Protein AF-A0A1B6HQC1-F1 (afdb_monomer)

Foldseek 3Di:
DDDDPDDDDDDPPVVVVVVVVVVVLLQVLQLVLQCLLVVNPRDPVCNPQWDADPVRDIDGDLVVLQCQLQVQSVLSNVCSLVVNNVSRHDGPVRLQVVLVVLVQDQPDPPQDNVLRNDVVPRPSVSSSSSSVSSVVSSLQSCQAQVVLVVVLVVQAPDDDDDRQPGSVSSVVVNVVSVVVSVVVVVVVVVVVVD

Secondary structure (DSSP, 8-state):
---------SSHHHHHHHHHHHHHHHHHHHHHHHHHHTTT---HHHHS-EEE-TTS-EEE-HHHHHHHHTSHHHHHHHHHHHT-GGGTT--HHHHHHHHHHTT-----TT--HHHHT-BTTB-HHHHHHHHHHHHHHHHHHHS-HHHHHHHHTTT-S----PPPSSHHHHHHHHHHHHHHHHHHHHHHHHHH--

Nearest PDB structures (foldseek):
  6vjd-assembly1_B  TM=2.098E-01  e=4.623E+00  Homo sapiens
  2rdz-assembly1_A  TM=2.198E-01  e=9.039E+00  Escherichia coli

InterPro domains:
  IPR032940 Calmodulin-regulated spectrin-associated protein [PTHR21595] (16-192)
  IPR058042 CASAMP, N-terminal domain [PF25532] (16-141)

pLDDT: mean 89.29, std 13.75, range [39.44, 98.69]

Sequence (194 aa):
MDKAESRRTSSNDSDTVTYDSRQAKQRASVKWLLSKAYNNRVPETVKEPFYRDHEDQEHLKPQLVHSLANAELYCQALSNIYSDPNYHNLNNWGVLQVLARKGIYINDAHLTETVLIQTNPIKLGAHVSVMEALMALYAKEVATPDRVLAAVQRFSQSHQRPLPADHEQALLLWVNEANLALRERIQQEAKSQG

Organism: NCBI:txid320908

Radius of gyration: 22.66 Å; Cα contacts (8 Å, |Δi|>4): 180; chains: 1; bounding box: 70×53×54 Å

Solvent-accessible surface area (backbone atoms only — not comparable to full-atom values): 11216 Å² total; per-residue (Å²): 138,86,87,83,85,78,89,78,90,85,68,69,67,63,55,51,54,52,51,51,52,53,51,52,50,51,52,51,46,52,52,52,47,43,30,41,38,39,77,67,61,56,55,78,88,54,63,61,51,61,47,64,53,97,83,71,48,80,40,69,40,69,71,58,48,50,32,54,32,56,17,44,48,58,13,35,22,49,18,58,75,67,72,38,78,88,35,60,81,40,47,52,58,50,51,53,49,52,36,46,76,73,73,42,79,75,96,49,96,80,68,45,54,75,50,47,52,36,65,88,74,56,46,58,69,58,53,44,51,53,45,52,44,51,49,53,51,48,46,48,72,65,32,31,33,67,59,36,51,61,55,40,57,74,66,40,90,69,92,80,76,81,78,42,93,41,32,68,53,18,50,51,50,42,54,54,47,54,52,50,41,52,52,52,48,53,53,52,55,56,64,74,75,109

Structure (mmCIF, N/CA/C/O backbone):
data_AF-A0A1B6HQC1-F1
#
_entry.id   AF-A0A1B6HQC1-F1
#
loop_
_atom_site.group_PDB
_atom_site.id
_atom_site.type_symbol
_atom_site.label_atom_id
_atom_site.label_alt_id
_atom_site.label_comp_id
_atom_site.label_asym_id
_atom_site.label_entity_id
_atom_site.label_seq_id
_atom_site.pdbx_PDB_ins_code
_atom_site.Cartn_x
_atom_site.Cartn_y
_atom_site.Cartn_z
_atom_site.occupancy
_atom_site.B_iso_or_equiv
_atom_site.auth_seq_id
_atom_site.auth_comp_id
_atom_site.auth_asym_id
_atom_site.auth_atom_id
_atom_site.pdbx_PDB_model_num
ATOM 1 N N . MET A 1 1 ? 46.350 -37.249 19.432 1.00 40.81 1 MET A N 1
ATOM 2 C CA . MET A 1 1 ? 45.886 -38.022 18.263 1.00 40.81 1 MET A CA 1
ATOM 3 C C . MET A 1 1 ? 44.743 -38.884 18.770 1.00 40.81 1 MET A C 1
ATOM 5 O O . MET A 1 1 ? 44.981 -39.623 19.708 1.00 40.81 1 MET A O 1
ATOM 9 N N . ASP A 1 2 ? 43.481 -38.739 18.380 1.00 39.44 2 ASP A N 1
ATOM 10 C CA . ASP A 1 2 ? 42.904 -38.000 17.263 1.00 39.44 2 ASP A CA 1
ATOM 11 C C . ASP A 1 2 ? 41.498 -37.490 17.588 1.00 39.44 2 ASP A C 1
ATOM 13 O O . ASP A 1 2 ? 40.754 -38.054 18.385 1.00 39.44 2 ASP A O 1
ATOM 17 N N . LYS A 1 3 ? 41.190 -36.362 16.955 1.00 45.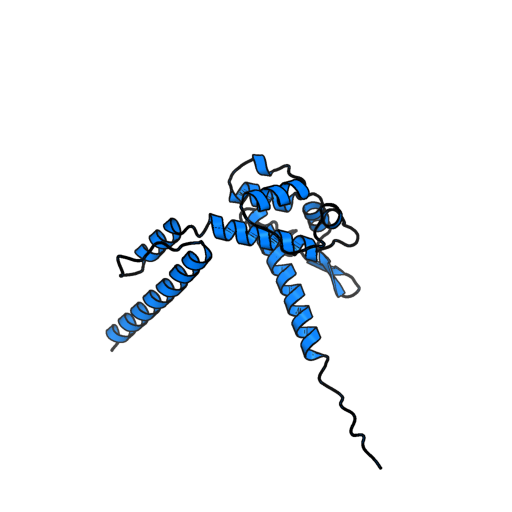41 3 LYS A N 1
ATOM 18 C CA . LYS A 1 3 ? 39.977 -35.559 17.042 1.00 45.41 3 LYS A CA 1
ATOM 19 C C . LYS A 1 3 ? 39.337 -35.635 15.662 1.00 45.41 3 LYS A C 1
ATOM 21 O O . LYS A 1 3 ? 39.956 -35.121 14.739 1.00 45.41 3 LYS A O 1
ATOM 26 N N . ALA A 1 4 ? 38.148 -36.217 15.514 1.00 42.44 4 ALA A N 1
ATOM 27 C CA . ALA A 1 4 ? 37.230 -35.910 14.407 1.00 42.44 4 ALA A CA 1
ATOM 28 C C . ALA A 1 4 ? 35.922 -36.705 14.530 1.00 42.44 4 ALA A C 1
ATOM 30 O O . ALA A 1 4 ? 35.740 -37.720 13.868 1.00 42.44 4 ALA A O 1
ATOM 31 N N . GLU A 1 5 ? 34.971 -36.193 15.308 1.00 42.09 5 GLU A N 1
ATOM 32 C CA . GLU A 1 5 ? 33.559 -36.458 15.035 1.00 42.09 5 GLU A CA 1
ATOM 33 C C . GLU A 1 5 ? 33.033 -35.225 14.292 1.00 42.09 5 GLU A C 1
ATOM 35 O O . GLU A 1 5 ? 32.924 -34.119 14.829 1.00 42.09 5 GLU A O 1
ATOM 40 N N . SER A 1 6 ? 32.914 -35.384 12.975 1.00 44.00 6 SER A N 1
ATOM 41 C CA . SER A 1 6 ? 32.597 -34.318 12.033 1.00 44.00 6 SER A CA 1
ATOM 42 C C . SER A 1 6 ? 31.128 -33.924 12.180 1.00 44.00 6 SER A C 1
ATOM 44 O O . SER A 1 6 ? 30.230 -34.697 11.855 1.00 44.00 6 SER A O 1
ATOM 46 N N . ARG A 1 7 ? 30.903 -32.692 12.651 1.00 49.97 7 ARG A N 1
ATOM 47 C CA . ARG A 1 7 ? 29.639 -31.952 12.539 1.00 49.97 7 ARG A CA 1
ATOM 48 C C . ARG A 1 7 ? 29.059 -32.095 11.132 1.00 49.97 7 ARG A C 1
ATOM 50 O O . ARG A 1 7 ? 29.615 -31.545 10.182 1.00 49.97 7 ARG A O 1
ATOM 57 N N . ARG A 1 8 ? 27.880 -32.694 11.015 1.00 53.19 8 ARG A N 1
ATOM 58 C CA . ARG A 1 8 ? 26.936 -32.398 9.933 1.00 53.19 8 ARG A CA 1
ATOM 59 C C . ARG A 1 8 ? 25.542 -32.276 10.539 1.00 53.19 8 ARG A C 1
ATOM 61 O O . ARG A 1 8 ? 25.244 -33.021 11.455 1.00 53.19 8 ARG A O 1
ATOM 68 N N . THR A 1 9 ? 24.761 -31.347 9.983 1.00 48.50 9 THR A N 1
ATOM 69 C CA . THR A 1 9 ? 23.359 -30.966 10.279 1.00 48.50 9 THR A CA 1
ATOM 70 C C . THR A 1 9 ? 23.138 -29.796 11.246 1.00 48.50 9 THR A C 1
ATOM 72 O O . THR A 1 9 ? 22.674 -29.987 12.362 1.00 48.50 9 THR A O 1
ATOM 75 N N . SER A 1 10 ? 23.384 -28.559 10.788 1.00 51.00 10 SER A N 1
ATOM 76 C CA . SER A 1 10 ? 22.648 -27.383 11.305 1.00 51.00 10 SER A CA 1
ATOM 77 C C . SER A 1 10 ? 22.589 -26.161 10.360 1.00 51.00 10 SER A C 1
ATOM 79 O O . SER A 1 10 ? 22.399 -25.053 10.851 1.00 51.00 10 SER A O 1
ATOM 81 N N . SER A 1 11 ? 22.782 -26.296 9.036 1.00 51.44 11 SER A N 1
ATOM 82 C CA . SER A 1 11 ? 22.739 -25.129 8.120 1.00 51.44 11 SER A CA 1
ATOM 83 C C . SER A 1 11 ? 21.515 -25.056 7.202 1.00 51.44 11 SER A C 1
ATOM 85 O O . SER A 1 11 ? 21.243 -23.987 6.682 1.00 51.44 11 SER A O 1
ATOM 87 N N . ASN A 1 12 ? 20.746 -26.134 7.011 1.00 53.03 12 ASN A N 1
ATOM 88 C CA . ASN A 1 12 ? 19.671 -26.133 6.002 1.00 53.03 12 ASN A CA 1
ATOM 89 C C . ASN A 1 12 ? 18.334 -25.538 6.474 1.00 53.03 12 ASN A C 1
ATOM 91 O O . ASN A 1 12 ? 17.536 -25.139 5.631 1.00 53.03 12 ASN A O 1
ATOM 95 N N . ASP A 1 13 ? 18.086 -25.473 7.783 1.00 56.34 13 ASP A N 1
ATOM 96 C CA . ASP A 1 13 ? 16.776 -25.096 8.348 1.00 56.34 13 ASP A CA 1
ATOM 97 C C . ASP A 1 13 ? 16.582 -23.564 8.411 1.00 56.34 13 ASP A C 1
ATOM 99 O O . ASP A 1 13 ? 15.503 -23.030 8.178 1.00 56.34 13 ASP A O 1
ATOM 103 N N . SER A 1 14 ? 17.670 -22.823 8.644 1.00 59.34 14 SER A N 1
ATOM 104 C CA . SER A 1 14 ? 17.688 -21.349 8.643 1.00 59.34 14 SER A CA 1
ATOM 105 C C . SER A 1 14 ? 17.421 -20.767 7.251 1.00 59.34 14 SER A C 1
ATOM 107 O O . SER A 1 14 ? 16.668 -19.800 7.093 1.00 59.34 14 SER A O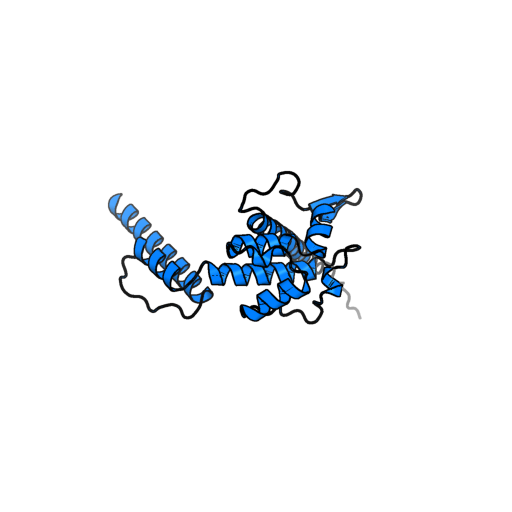 1
ATOM 109 N N . ASP A 1 15 ? 18.033 -21.363 6.228 1.00 60.69 15 ASP A N 1
ATOM 110 C CA . ASP A 1 15 ? 17.989 -20.845 4.861 1.00 60.69 15 ASP A CA 1
ATOM 111 C C . ASP A 1 15 ? 16.626 -21.091 4.205 1.00 60.69 15 ASP A C 1
ATOM 113 O O . ASP A 1 15 ? 16.121 -20.228 3.486 1.00 60.69 15 ASP A O 1
ATOM 117 N N . THR A 1 16 ? 15.979 -22.219 4.516 1.00 65.94 16 THR A N 1
ATOM 118 C CA . THR A 1 16 ? 14.620 -22.525 4.039 1.00 65.94 16 THR A CA 1
ATOM 119 C C . THR A 1 16 ? 13.570 -21.624 4.681 1.00 65.94 16 THR A C 1
ATOM 121 O O . THR A 1 16 ? 12.740 -21.069 3.962 1.00 65.94 16 THR A O 1
ATOM 124 N N . VAL A 1 17 ? 13.637 -21.386 5.996 1.00 68.94 17 VAL A N 1
ATOM 125 C CA . VAL A 1 17 ? 12.710 -20.472 6.694 1.00 68.94 17 VAL A CA 1
ATOM 126 C C . VAL A 1 17 ? 12.866 -19.026 6.206 1.00 68.94 17 VAL A C 1
ATOM 128 O O . VAL A 1 17 ? 11.880 -18.314 6.002 1.00 68.94 17 VAL A O 1
ATOM 131 N N . THR A 1 18 ? 14.102 -18.583 5.967 1.00 69.50 18 THR A N 1
ATOM 132 C CA . THR A 1 18 ? 14.378 -17.228 5.462 1.00 69.50 18 THR A CA 1
ATOM 133 C C . THR A 1 18 ? 13.897 -17.053 4.020 1.00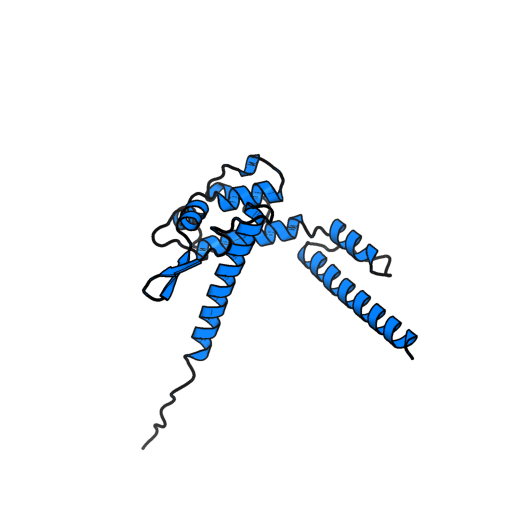 69.50 18 THR A C 1
ATOM 135 O O . THR A 1 18 ? 13.336 -16.009 3.671 1.00 69.50 18 THR A O 1
ATOM 138 N N . TYR A 1 19 ? 14.084 -18.077 3.183 1.00 69.81 19 TYR A N 1
ATOM 139 C CA . TYR A 1 19 ? 13.600 -18.092 1.805 1.00 69.81 19 TYR A CA 1
ATOM 140 C C . TYR A 1 19 ? 12.068 -18.043 1.738 1.00 69.81 19 TYR A C 1
ATOM 142 O O . TYR A 1 19 ? 11.519 -17.199 1.026 1.00 69.81 19 TYR A O 1
ATOM 150 N N . ASP A 1 20 ? 11.388 -18.869 2.535 1.00 79.12 20 ASP A N 1
ATOM 151 C CA . ASP A 1 20 ? 9.924 -18.901 2.599 1.00 79.12 20 ASP A CA 1
ATOM 152 C C . ASP A 1 20 ? 9.353 -17.562 3.096 1.00 79.12 20 ASP A C 1
ATOM 154 O O . ASP A 1 20 ? 8.476 -16.974 2.463 1.00 79.12 20 ASP A O 1
ATOM 158 N N . SER A 1 21 ? 9.947 -16.978 4.143 1.00 86.75 21 SER A N 1
ATOM 159 C CA . SER A 1 21 ? 9.556 -15.655 4.654 1.00 86.75 21 SER A CA 1
ATOM 160 C C . SER A 1 21 ? 9.705 -14.545 3.605 1.00 86.75 21 SER A C 1
ATOM 162 O O . SER A 1 21 ? 8.802 -13.720 3.416 1.00 86.75 21 SER A O 1
ATOM 164 N N . ARG A 1 22 ? 10.814 -14.539 2.850 1.00 88.56 22 ARG A N 1
ATOM 165 C CA . ARG A 1 22 ? 11.032 -13.567 1.769 1.00 88.56 22 ARG A CA 1
ATOM 166 C C . ARG A 1 22 ? 9.983 -13.709 0.667 1.00 88.56 22 ARG A C 1
ATOM 168 O O . ARG A 1 22 ? 9.460 -12.697 0.194 1.00 88.56 22 ARG A O 1
ATOM 175 N N . GLN A 1 23 ? 9.680 -14.937 0.263 1.00 90.00 23 GLN A N 1
ATOM 176 C CA . GLN A 1 23 ? 8.703 -15.213 -0.786 1.00 90.00 23 GLN A CA 1
ATOM 177 C C . GLN A 1 23 ? 7.279 -14.871 -0.325 1.00 90.00 23 GLN A C 1
ATOM 179 O O . GLN A 1 23 ? 6.521 -14.225 -1.050 1.00 90.00 23 GLN A O 1
ATOM 184 N N . ALA A 1 24 ? 6.923 -15.225 0.911 1.00 92.12 24 ALA A N 1
ATOM 185 C CA . ALA A 1 24 ? 5.653 -14.863 1.531 1.00 92.12 24 ALA A CA 1
ATOM 186 C C . ALA A 1 24 ? 5.469 -13.340 1.592 1.00 92.12 24 ALA A C 1
ATOM 188 O O . ALA A 1 24 ? 4.417 -12.834 1.194 1.00 92.12 24 ALA A O 1
ATOM 189 N N . LYS A 1 25 ? 6.512 -12.599 1.994 1.00 94.56 25 LYS A N 1
ATOM 190 C CA . LYS A 1 25 ? 6.514 -11.130 1.984 1.00 94.56 25 LYS A CA 1
ATOM 191 C C . LYS A 1 25 ? 6.265 -10.583 0.580 1.00 94.56 25 LYS A C 1
ATOM 193 O O . LYS A 1 25 ? 5.371 -9.763 0.407 1.00 94.56 25 LYS A O 1
ATOM 198 N N . GLN A 1 26 ? 6.995 -11.064 -0.427 1.00 95.19 26 GLN A N 1
ATOM 199 C CA . GLN A 1 26 ? 6.799 -10.644 -1.821 1.00 95.19 26 GLN A CA 1
ATOM 200 C C . GLN A 1 26 ? 5.356 -10.869 -2.287 1.00 95.19 26 GLN A C 1
ATOM 202 O O . GLN A 1 26 ? 4.729 -9.949 -2.818 1.00 95.19 26 GLN A O 1
ATOM 207 N N . ARG A 1 27 ? 4.800 -12.060 -2.035 1.00 95.75 27 ARG A N 1
ATOM 208 C CA . ARG A 1 27 ? 3.411 -12.379 -2.387 1.00 95.75 27 ARG A CA 1
ATOM 209 C C . ARG A 1 27 ? 2.416 -11.461 -1.689 1.00 95.75 27 ARG A C 1
ATOM 211 O O . ARG A 1 27 ? 1.521 -10.927 -2.344 1.00 95.75 27 ARG A O 1
ATOM 218 N N . ALA A 1 28 ? 2.582 -11.253 -0.385 1.00 97.38 28 ALA A N 1
ATOM 219 C CA . ALA A 1 28 ? 1.722 -10.377 0.399 1.00 97.38 28 ALA A CA 1
ATOM 220 C C . ALA A 1 28 ? 1.790 -8.923 -0.095 1.00 97.38 28 ALA A C 1
ATOM 222 O O . ALA A 1 28 ? 0.746 -8.299 -0.285 1.00 97.38 28 ALA A O 1
ATOM 223 N N . SER A 1 29 ? 2.990 -8.405 -0.380 1.00 98.12 29 SER A N 1
ATOM 224 C CA . SER A 1 29 ? 3.186 -7.045 -0.890 1.00 98.12 29 SER A CA 1
ATOM 225 C C . SER A 1 29 ? 2.519 -6.829 -2.244 1.00 98.12 29 SER A C 1
ATOM 227 O O . SER A 1 29 ? 1.796 -5.846 -2.415 1.00 98.12 29 SER A O 1
ATOM 229 N N . VAL A 1 30 ? 2.678 -7.770 -3.181 1.00 98.25 30 VAL A N 1
ATOM 230 C CA . VAL A 1 30 ? 2.028 -7.679 -4.496 1.00 98.25 30 VAL A CA 1
ATOM 231 C C . VAL A 1 30 ? 0.507 -7.769 -4.358 1.00 98.25 30 VAL A C 1
ATOM 233 O O . VAL A 1 30 ? -0.203 -6.932 -4.912 1.00 98.25 30 VAL A O 1
ATOM 236 N N . LYS A 1 31 ? -0.016 -8.730 -3.584 1.00 98.25 31 LYS A N 1
ATOM 237 C CA . LYS A 1 31 ? -1.467 -8.872 -3.364 1.00 98.25 31 LYS A CA 1
ATOM 238 C C . LYS A 1 31 ? -2.069 -7.629 -2.708 1.00 98.25 31 LYS A C 1
ATOM 240 O O . LYS A 1 31 ? -3.142 -7.181 -3.116 1.00 98.25 31 LYS A O 1
ATOM 245 N N . TRP A 1 32 ? -1.369 -7.033 -1.744 1.00 98.38 32 TRP A N 1
ATOM 246 C CA . TRP A 1 32 ? -1.791 -5.773 -1.142 1.00 98.38 32 TRP A CA 1
ATOM 247 C C . TRP A 1 32 ? -1.815 -4.638 -2.168 1.00 98.38 32 TRP A C 1
ATOM 249 O O . TRP A 1 32 ? -2.827 -3.941 -2.257 1.00 98.38 32 TRP A O 1
ATOM 259 N N . LEU A 1 33 ? -0.766 -4.479 -2.983 1.00 98.69 33 LEU A N 1
ATOM 260 C CA . LEU A 1 33 ? -0.731 -3.434 -4.009 1.00 98.69 33 LEU A CA 1
ATOM 261 C C . LEU A 1 33 ? -1.895 -3.591 -4.992 1.00 98.69 33 LEU A C 1
ATOM 263 O O . LEU A 1 33 ? -2.596 -2.619 -5.256 1.00 98.69 33 LEU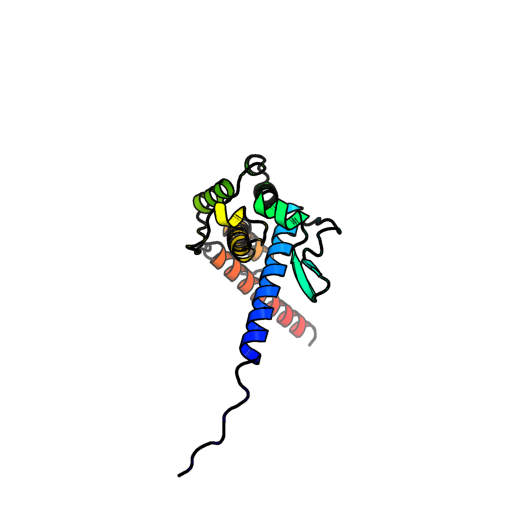 A O 1
ATOM 267 N N . LEU A 1 34 ? -2.153 -4.814 -5.467 1.00 98.56 34 LEU A N 1
ATOM 268 C CA . LEU A 1 34 ? -3.290 -5.108 -6.344 1.00 98.56 34 LEU A CA 1
ATOM 269 C C . LEU A 1 34 ? -4.618 -4.744 -5.676 1.00 98.56 34 LEU A C 1
ATOM 271 O O . LEU A 1 34 ? -5.474 -4.129 -6.309 1.00 98.56 34 LEU A O 1
ATOM 275 N N . SER A 1 35 ? -4.786 -5.050 -4.385 1.00 98.25 35 SER A N 1
ATOM 276 C CA . SER A 1 35 ? -5.990 -4.645 -3.651 1.00 98.25 35 SER A CA 1
ATOM 277 C C . SER A 1 35 ? -6.194 -3.127 -3.680 1.00 98.25 35 SER A C 1
ATOM 279 O O . SER A 1 35 ? -7.318 -2.670 -3.870 1.00 98.25 35 SER A O 1
ATOM 281 N N . LYS A 1 36 ? -5.124 -2.328 -3.572 1.00 97.81 36 LYS A N 1
ATOM 282 C CA . LYS A 1 36 ? -5.218 -0.863 -3.618 1.00 97.81 36 LYS A CA 1
ATOM 283 C C . LYS A 1 36 ? -5.388 -0.329 -5.033 1.00 97.81 36 LYS A C 1
ATOM 285 O O . LYS A 1 36 ? -6.213 0.556 -5.226 1.00 97.81 36 LYS A O 1
ATOM 290 N N . ALA A 1 37 ? -4.696 -0.888 -6.020 1.00 97.50 37 ALA A N 1
ATOM 291 C CA . ALA A 1 37 ? -4.827 -0.497 -7.424 1.00 97.50 37 ALA A CA 1
ATOM 292 C C . ALA A 1 37 ? -6.237 -0.768 -7.985 1.00 97.50 37 ALA A C 1
ATOM 294 O O . ALA A 1 37 ? -6.752 0.022 -8.772 1.00 97.50 37 ALA A O 1
ATOM 295 N N . TYR A 1 38 ? -6.909 -1.823 -7.512 1.00 97.38 38 TYR A N 1
ATOM 296 C CA . TYR A 1 38 ? -8.244 -2.216 -7.980 1.00 97.38 38 TYR A CA 1
ATOM 297 C C . TYR A 1 38 ? -9.382 -1.940 -6.982 1.00 97.38 38 TYR A C 1
ATOM 299 O O . TYR A 1 38 ? -10.450 -2.536 -7.107 1.00 97.38 38 TYR A O 1
ATOM 307 N N . ASN A 1 39 ? -9.198 -1.083 -5.968 1.00 95.44 39 ASN A N 1
ATOM 308 C CA . ASN A 1 39 ? -10.230 -0.786 -4.952 1.00 95.44 39 ASN A CA 1
ATOM 309 C C . ASN A 1 39 ? -10.871 -2.048 -4.329 1.00 95.44 39 ASN A C 1
ATOM 311 O O . ASN A 1 39 ? -12.088 -2.154 -4.168 1.00 95.44 39 ASN A O 1
ATOM 315 N N . ASN A 1 40 ? -10.035 -3.032 -3.998 1.00 96.31 40 ASN A N 1
ATOM 316 C CA . ASN A 1 40 ? -10.376 -4.362 -3.483 1.00 96.31 40 ASN A CA 1
ATOM 317 C C . ASN A 1 40 ? -11.191 -5.252 -4.448 1.00 96.31 40 ASN A C 1
ATOM 319 O O . ASN A 1 40 ? -11.687 -6.299 -4.038 1.00 96.31 40 ASN A O 1
ATOM 323 N N . ARG A 1 41 ? -11.298 -4.886 -5.733 1.00 96.94 41 ARG A N 1
ATOM 324 C CA . ARG A 1 41 ? -11.956 -5.662 -6.802 1.00 96.94 41 ARG A CA 1
ATOM 325 C C . ARG A 1 41 ? -10.930 -6.192 -7.809 1.00 96.94 41 ARG A C 1
ATOM 327 O O . ARG A 1 41 ? -10.970 -5.862 -8.990 1.00 96.94 41 ARG A O 1
ATOM 334 N N . VAL A 1 42 ? -9.977 -6.984 -7.320 1.00 97.50 42 VAL A N 1
ATOM 335 C CA . VAL A 1 42 ? -8.868 -7.517 -8.129 1.00 97.50 42 VAL A CA 1
ATOM 336 C C . VAL A 1 42 ? -9.398 -8.492 -9.198 1.00 97.50 42 VAL A C 1
ATOM 338 O O . VAL A 1 42 ? -10.103 -9.434 -8.832 1.00 97.50 42 VAL A O 1
ATOM 341 N N . PRO A 1 43 ? -9.064 -8.316 -10.494 1.00 97.06 43 PRO A N 1
ATOM 342 C CA . PRO A 1 43 ? -9.469 -9.248 -11.546 1.00 97.06 43 PRO A CA 1
ATOM 343 C C . PRO A 1 43 ? -8.922 -10.663 -11.320 1.00 97.06 43 PRO A C 1
ATOM 345 O O . PRO A 1 43 ? -7.767 -10.829 -10.924 1.00 97.06 43 PRO A O 1
ATOM 348 N N . GLU A 1 44 ? -9.705 -11.697 -11.649 1.00 95.94 44 GLU A N 1
ATOM 349 C CA . GLU A 1 44 ? -9.290 -13.099 -11.449 1.00 95.94 44 GLU A CA 1
ATOM 350 C C . GLU A 1 44 ? -8.016 -13.475 -12.223 1.00 95.94 44 GLU A C 1
ATOM 352 O O . GLU A 1 44 ? -7.219 -14.297 -11.774 1.00 95.94 44 GLU A O 1
ATOM 357 N N . THR A 1 45 ? -7.745 -12.795 -13.339 1.00 94.88 45 THR A N 1
ATOM 358 C CA . THR A 1 45 ? -6.517 -12.981 -14.125 1.00 94.88 45 THR A CA 1
ATOM 359 C C . THR A 1 45 ? -5.244 -12.615 -13.362 1.00 94.88 45 THR A C 1
ATOM 361 O O . THR A 1 45 ? -4.187 -13.160 -13.676 1.00 94.88 45 THR A O 1
ATOM 364 N N . VAL A 1 46 ? -5.315 -11.749 -12.345 1.00 96.19 46 VAL A N 1
ATOM 365 C CA . VAL A 1 46 ? -4.161 -11.287 -11.544 1.00 96.19 46 VAL A CA 1
ATOM 366 C C . VAL A 1 46 ? -4.313 -11.522 -10.046 1.00 96.19 46 VAL A C 1
ATOM 368 O O . VAL A 1 46 ? -3.382 -11.243 -9.295 1.00 96.19 46 VAL A O 1
ATOM 371 N N . LYS A 1 47 ? -5.449 -12.068 -9.602 1.00 94.44 47 LYS A N 1
ATOM 372 C CA . LYS A 1 47 ? -5.702 -12.386 -8.192 1.00 94.44 47 LYS A CA 1
ATOM 373 C C . LYS A 1 47 ? -4.646 -13.315 -7.602 1.00 94.44 47 LYS A C 1
ATOM 375 O O . LYS A 1 47 ? -4.229 -13.108 -6.464 1.00 94.44 47 LYS A O 1
ATOM 380 N N . GLU A 1 48 ? -4.189 -14.287 -8.391 1.00 96.62 48 GLU A N 1
ATOM 381 C CA . GLU A 1 48 ? -2.935 -14.988 -8.129 1.00 96.62 48 GLU A CA 1
ATOM 382 C C . GLU A 1 48 ? -1.824 -14.364 -8.992 1.00 96.62 48 GLU A C 1
ATOM 384 O O . GLU A 1 48 ? -1.813 -14.588 -10.207 1.00 96.62 48 GLU A O 1
ATOM 389 N N . PRO A 1 49 ? -0.947 -13.515 -8.422 1.00 96.12 49 PRO A N 1
ATOM 390 C CA . PRO A 1 49 ? -0.003 -12.720 -9.204 1.00 96.12 49 PRO A CA 1
ATOM 391 C C . PRO A 1 49 ? 1.199 -13.512 -9.717 1.00 96.12 49 PRO A C 1
ATOM 393 O O . PRO A 1 49 ? 1.863 -13.067 -10.655 1.00 96.12 49 PRO A O 1
ATOM 396 N N . PHE A 1 50 ? 1.466 -14.672 -9.123 1.00 96.50 50 PHE A N 1
ATOM 397 C CA . PHE A 1 50 ? 2.592 -15.521 -9.471 1.00 96.50 50 PHE A CA 1
ATOM 398 C C . PHE A 1 50 ? 2.124 -16.787 -10.183 1.00 96.50 50 PHE A C 1
ATOM 400 O O . PHE A 1 50 ? 1.001 -17.255 -9.996 1.00 96.50 50 PHE A O 1
ATOM 407 N N . TYR A 1 51 ? 2.990 -17.332 -11.023 1.00 94.50 51 TYR A N 1
ATOM 408 C CA . TYR A 1 51 ? 2.837 -18.647 -11.630 1.00 94.50 51 TYR A CA 1
ATOM 409 C C . TYR A 1 51 ? 4.151 -19.405 -11.480 1.00 94.50 51 TYR A C 1
ATOM 411 O O . TYR A 1 51 ? 5.195 -18.796 -11.244 1.00 94.50 51 TYR A O 1
ATOM 419 N N . ARG A 1 52 ? 4.098 -20.729 -11.607 1.00 93.75 52 ARG A N 1
ATOM 420 C CA . ARG A 1 52 ? 5.304 -21.549 -11.684 1.00 93.75 52 ARG A CA 1
ATOM 421 C C . ARG A 1 52 ? 5.554 -21.967 -13.119 1.00 93.75 52 ARG A C 1
ATOM 423 O O . ARG A 1 52 ? 4.602 -22.260 -13.845 1.00 93.75 52 ARG A O 1
ATOM 430 N N . ASP A 1 53 ? 6.810 -21.924 -13.532 1.00 92.56 53 ASP A N 1
ATOM 431 C CA . ASP A 1 53 ? 7.222 -22.433 -14.834 1.00 92.56 53 ASP A CA 1
ATOM 432 C C . ASP A 1 53 ? 7.422 -23.961 -14.806 1.00 92.56 53 ASP A C 1
ATOM 434 O O . ASP A 1 53 ? 7.046 -24.652 -13.858 1.00 92.56 53 ASP A O 1
ATOM 438 N N . HIS A 1 54 ? 7.983 -24.499 -15.887 1.00 93.19 54 HIS A N 1
ATOM 439 C CA . HIS A 1 54 ? 8.257 -25.928 -16.034 1.00 93.19 54 HIS A CA 1
ATOM 440 C C . HIS A 1 54 ? 9.416 -26.422 -15.151 1.00 93.19 54 HIS A C 1
ATOM 442 O O . HIS A 1 54 ? 9.567 -27.631 -14.987 1.00 93.19 54 HIS A O 1
ATOM 448 N N . GLU A 1 55 ? 10.207 -25.515 -14.576 1.00 92.62 55 GLU A N 1
ATOM 449 C CA . GLU A 1 55 ? 11.297 -25.808 -13.641 1.00 92.62 55 GLU A CA 1
ATOM 450 C C . GLU A 1 55 ? 10.872 -25.601 -12.172 1.00 92.62 55 GLU A C 1
ATOM 452 O O . GLU A 1 55 ? 11.717 -25.581 -11.279 1.00 92.62 55 GLU A O 1
ATOM 457 N N . ASP A 1 56 ? 9.566 -25.447 -11.910 1.00 88.50 56 ASP A N 1
ATOM 458 C CA . ASP A 1 56 ? 8.978 -25.120 -10.598 1.00 88.50 56 ASP A CA 1
ATOM 459 C C . ASP A 1 56 ? 9.470 -23.776 -10.015 1.00 88.50 56 ASP A C 1
ATOM 461 O O . ASP A 1 56 ? 9.286 -23.493 -8.827 1.00 88.50 56 ASP A O 1
ATOM 465 N N . GLN A 1 57 ? 10.050 -22.902 -10.846 1.00 88.56 57 GLN A N 1
ATOM 466 C CA . GLN A 1 57 ? 10.449 -21.562 -10.432 1.00 88.56 57 GLN A CA 1
ATOM 467 C C . GLN A 1 57 ? 9.240 -20.634 -10.433 1.00 88.56 57 GLN A C 1
ATOM 469 O O . GLN A 1 57 ? 8.432 -20.616 -11.363 1.00 88.56 57 GLN A O 1
ATOM 474 N N . GLU A 1 58 ? 9.115 -19.837 -9.375 1.00 90.56 58 GLU A N 1
ATOM 475 C CA . GLU A 1 58 ? 8.038 -18.868 -9.268 1.00 90.56 58 GLU A CA 1
ATOM 476 C C . GLU A 1 58 ? 8.369 -17.567 -10.006 1.00 90.56 58 GLU A C 1
ATOM 478 O O . GLU A 1 58 ? 9.369 -16.906 -9.723 1.00 90.56 58 GLU A O 1
ATOM 483 N N . HIS A 1 59 ? 7.454 -17.148 -10.876 1.00 93.94 59 HIS A N 1
ATOM 484 C CA . HIS A 1 59 ? 7.557 -15.930 -11.666 1.00 93.94 59 HIS A CA 1
ATOM 485 C C . HIS A 1 59 ? 6.341 -15.042 -11.472 1.00 93.94 59 HIS A C 1
ATOM 487 O O . HIS A 1 59 ? 5.204 -15.504 -11.362 1.00 93.94 59 HIS A O 1
ATOM 493 N N . LEU A 1 60 ? 6.573 -13.732 -11.484 1.00 96.69 60 LEU A N 1
ATOM 494 C CA . LEU A 1 60 ? 5.489 -12.763 -11.535 1.00 96.69 60 LEU A CA 1
ATOM 495 C C . LEU A 1 60 ? 4.862 -12.776 -12.937 1.00 96.69 60 LEU A C 1
ATOM 497 O O . LEU A 1 60 ? 5.577 -12.804 -13.941 1.00 96.69 60 LEU A O 1
ATOM 501 N N . LYS A 1 61 ? 3.528 -12.725 -13.024 1.00 96.88 61 LYS A N 1
ATOM 502 C CA . LYS A 1 61 ? 2.817 -12.671 -14.311 1.00 96.88 61 LYS A CA 1
ATOM 503 C C . LYS A 1 61 ? 3.356 -11.535 -15.199 1.00 96.88 61 LYS A C 1
ATOM 505 O O . LYS A 1 61 ? 3.478 -10.413 -14.702 1.00 96.88 61 LYS A O 1
ATOM 510 N N . PRO A 1 62 ? 3.601 -11.765 -16.507 1.00 95.75 62 PRO A N 1
ATOM 511 C CA . PRO A 1 62 ? 4.236 -10.772 -17.383 1.00 95.75 62 PRO A CA 1
ATOM 512 C C . PRO A 1 62 ? 3.537 -9.407 -17.397 1.00 95.75 62 PRO A C 1
ATOM 514 O O . PRO A 1 62 ? 4.190 -8.371 -17.345 1.00 95.75 62 PRO A O 1
ATOM 517 N N . GLN A 1 63 ? 2.201 -9.388 -17.374 1.00 95.62 63 GLN A N 1
ATOM 518 C CA . GLN A 1 63 ? 1.437 -8.139 -17.292 1.00 95.62 63 GLN A CA 1
ATOM 519 C C . GLN A 1 63 ? 1.759 -7.321 -16.031 1.00 95.62 63 GLN A C 1
ATOM 521 O O . GLN A 1 63 ? 1.881 -6.106 -16.106 1.00 95.62 63 GLN A O 1
ATOM 526 N N . LEU A 1 64 ? 1.965 -7.978 -14.886 1.00 97.62 64 LEU A N 1
ATOM 527 C CA . LEU A 1 64 ? 2.308 -7.303 -13.635 1.00 97.62 64 LEU A CA 1
ATOM 528 C C . LEU A 1 64 ? 3.756 -6.811 -13.646 1.00 97.62 64 LEU A C 1
ATOM 530 O O . LEU A 1 64 ? 4.031 -5.750 -13.099 1.00 97.62 64 LEU A O 1
ATOM 534 N N . VAL A 1 65 ? 4.668 -7.540 -14.300 1.00 97.75 65 VAL A N 1
ATOM 535 C CA . VAL A 1 65 ? 6.048 -7.076 -14.521 1.00 97.75 65 VAL A CA 1
ATOM 536 C C . VAL A 1 65 ? 6.041 -5.746 -15.272 1.00 97.75 65 VAL A C 1
ATOM 538 O O . VAL A 1 65 ? 6.671 -4.787 -14.829 1.00 97.75 65 VAL A O 1
ATOM 541 N N . HIS A 1 66 ? 5.283 -5.658 -16.366 1.00 96.69 66 HIS A N 1
ATOM 542 C CA . HIS A 1 66 ? 5.180 -4.429 -17.150 1.00 96.69 66 HIS A CA 1
ATOM 543 C C . HIS A 1 66 ? 4.506 -3.291 -16.376 1.00 96.69 66 HIS A C 1
ATOM 545 O O . HIS A 1 66 ? 5.056 -2.190 -16.351 1.00 96.69 66 HIS A O 1
ATOM 551 N N . SER A 1 67 ? 3.384 -3.556 -15.697 1.00 97.44 67 SER A N 1
ATOM 552 C CA . SER A 1 67 ? 2.658 -2.532 -14.930 1.00 97.44 67 SER A CA 1
ATOM 553 C C . SER A 1 67 ? 3.398 -2.048 -13.670 1.00 97.44 67 SER A C 1
ATOM 555 O O . SER A 1 67 ? 3.093 -0.984 -13.134 1.00 97.44 67 SER A O 1
ATOM 557 N N . LEU A 1 68 ? 4.365 -2.817 -13.157 1.00 98.06 68 LEU A N 1
ATOM 558 C CA . LEU A 1 68 ? 5.295 -2.346 -12.125 1.00 98.06 68 LEU A CA 1
ATOM 559 C C . LEU A 1 68 ? 6.412 -1.496 -12.736 1.00 98.06 68 LEU A C 1
ATOM 561 O O . LEU A 1 68 ? 6.717 -0.420 -12.225 1.00 98.06 68 LEU A O 1
ATOM 565 N N . ALA A 1 69 ? 7.003 -1.956 -13.839 1.00 97.25 69 ALA A N 1
ATOM 566 C CA . ALA A 1 69 ? 8.131 -1.282 -14.472 1.00 97.25 69 ALA A CA 1
ATOM 567 C C . ALA A 1 69 ? 7.767 0.082 -15.075 1.00 97.25 69 ALA A C 1
ATOM 569 O O . ALA A 1 69 ? 8.602 0.981 -15.096 1.00 97.25 69 ALA A O 1
ATOM 570 N N . ASN A 1 70 ? 6.522 0.273 -15.514 1.00 96.94 70 ASN A N 1
ATOM 571 C CA . ASN A 1 70 ? 6.009 1.561 -15.996 1.00 96.94 70 ASN A CA 1
ATOM 572 C C . ASN A 1 70 ? 5.312 2.402 -14.900 1.00 96.94 70 ASN A C 1
ATOM 574 O O . ASN A 1 70 ? 4.747 3.443 -15.219 1.00 96.94 70 ASN A O 1
ATOM 578 N N . ALA A 1 71 ? 5.348 1.958 -13.636 1.00 98.00 71 ALA A N 1
ATOM 579 C CA . ALA A 1 71 ? 4.700 2.573 -12.473 1.00 98.00 71 ALA A CA 1
ATOM 580 C C . ALA A 1 71 ? 3.155 2.626 -12.476 1.00 98.00 71 ALA A C 1
ATOM 582 O O . ALA A 1 71 ? 2.568 3.224 -11.571 1.00 98.00 71 ALA A O 1
ATOM 583 N N . GLU A 1 72 ? 2.475 1.968 -13.415 1.00 97.75 72 GLU A N 1
ATOM 584 C CA . GLU A 1 72 ? 1.012 1.978 -13.540 1.00 97.75 72 GLU A CA 1
ATOM 585 C C . GLU A 1 72 ? 0.308 1.513 -12.255 1.00 97.75 72 GLU A C 1
ATOM 587 O O . GLU A 1 72 ? -0.595 2.191 -11.761 1.00 97.75 72 GLU A O 1
ATOM 592 N N . LEU A 1 73 ? 0.742 0.394 -11.662 1.00 98.00 73 LEU A N 1
ATOM 593 C CA . LEU A 1 73 ? 0.117 -0.126 -10.435 1.00 98.00 73 LEU A CA 1
ATOM 594 C C . LEU A 1 73 ? 0.303 0.814 -9.239 1.00 98.00 73 LEU A C 1
ATOM 596 O O . LEU A 1 73 ? -0.588 0.928 -8.395 1.00 98.00 73 LEU A O 1
ATOM 600 N N . TYR A 1 74 ? 1.442 1.507 -9.166 1.00 98.44 74 TYR A N 1
ATOM 601 C CA . TYR A 1 74 ? 1.693 2.501 -8.123 1.00 98.44 74 TYR A CA 1
ATOM 602 C C . TYR A 1 74 ? 0.796 3.724 -8.298 1.00 98.44 74 TYR A C 1
ATOM 604 O O . TYR A 1 74 ? 0.201 4.192 -7.328 1.00 98.44 74 TYR A O 1
ATOM 612 N N . CYS A 1 75 ? 0.656 4.199 -9.535 1.00 98.19 75 CYS A N 1
ATOM 613 C CA . CYS A 1 75 ? -0.212 5.315 -9.897 1.00 98.19 75 CYS A CA 1
ATOM 614 C C . CYS A 1 75 ? -1.680 5.022 -9.578 1.00 98.19 75 CYS A C 1
ATOM 616 O O . CYS A 1 75 ? -2.346 5.829 -8.930 1.00 98.19 75 CYS A O 1
ATOM 618 N N . GLN A 1 76 ? -2.173 3.841 -9.961 1.00 97.56 76 GLN A N 1
ATOM 619 C CA . GLN A 1 76 ? -3.537 3.406 -9.649 1.00 97.56 76 GLN A CA 1
ATOM 620 C C . GLN A 1 76 ? -3.769 3.332 -8.136 1.00 97.56 76 GLN A C 1
ATOM 622 O O . GLN A 1 76 ? -4.771 3.844 -7.639 1.00 97.56 76 GLN A O 1
ATOM 627 N N . ALA A 1 77 ? -2.828 2.753 -7.382 1.00 97.88 77 ALA A N 1
ATOM 628 C CA . ALA A 1 77 ? -2.933 2.691 -5.928 1.00 97.88 77 ALA A CA 1
ATOM 629 C C . ALA A 1 77 ? -2.958 4.093 -5.294 1.00 97.88 77 ALA A C 1
ATOM 631 O O . ALA A 1 77 ? -3.842 4.373 -4.488 1.00 97.88 77 ALA A O 1
ATOM 632 N N . LEU A 1 78 ? -2.041 4.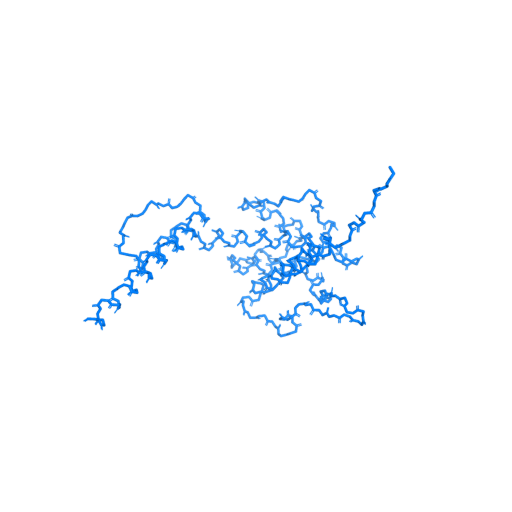989 -5.674 1.00 97.81 78 LEU A N 1
ATOM 633 C CA . LEU A 1 78 ? -1.998 6.369 -5.170 1.00 97.81 78 LEU A CA 1
ATOM 634 C C . LEU A 1 78 ? -3.266 7.159 -5.516 1.00 97.81 78 LEU A C 1
ATOM 636 O O . LEU A 1 78 ? -3.832 7.811 -4.638 1.00 97.81 78 LEU A O 1
ATOM 640 N N . SER A 1 79 ? -3.729 7.063 -6.765 1.00 96.62 79 SER A N 1
ATOM 641 C CA . SER A 1 79 ? -4.967 7.696 -7.228 1.00 96.62 79 SER A CA 1
ATOM 642 C C . SER A 1 79 ? -6.158 7.249 -6.387 1.00 96.62 79 SER A C 1
ATOM 644 O O . SER A 1 79 ? -6.912 8.085 -5.902 1.00 96.62 79 SER A O 1
ATOM 646 N N . ASN A 1 80 ? -6.275 5.949 -6.104 1.00 95.56 80 ASN A N 1
ATOM 647 C CA . ASN A 1 80 ? -7.355 5.416 -5.276 1.00 95.56 80 ASN A CA 1
ATOM 648 C C . ASN A 1 80 ? -7.242 5.834 -3.803 1.00 95.56 80 ASN A C 1
ATOM 650 O O . ASN A 1 80 ? -8.251 6.153 -3.177 1.00 95.56 80 ASN A O 1
ATOM 654 N N . ILE A 1 81 ? -6.027 5.851 -3.243 1.00 94.88 81 ILE A N 1
ATOM 655 C CA . ILE A 1 81 ? -5.790 6.246 -1.846 1.00 94.88 81 ILE A CA 1
ATOM 656 C C . ILE A 1 81 ? -6.198 7.705 -1.616 1.00 94.88 81 ILE A C 1
ATOM 658 O O . ILE A 1 81 ? -6.853 8.000 -0.617 1.00 94.88 81 ILE A O 1
ATOM 662 N N . TYR A 1 82 ? -5.839 8.602 -2.536 1.00 94.25 82 TYR A N 1
ATOM 663 C CA . TYR A 1 82 ? -6.130 10.032 -2.412 1.00 94.25 82 TYR A CA 1
ATOM 664 C C . TYR A 1 82 ? -7.421 10.475 -3.100 1.00 94.25 82 TYR A C 1
ATOM 666 O O . TYR A 1 82 ? -7.863 11.598 -2.873 1.00 94.25 82 TYR A O 1
ATOM 674 N N . SER A 1 83 ? -8.027 9.619 -3.926 1.00 94.12 83 SER A N 1
ATOM 675 C CA . SER A 1 83 ? -9.102 9.999 -4.852 1.00 94.12 83 SER A CA 1
ATOM 676 C C . SER A 1 83 ? -8.723 11.207 -5.725 1.00 94.12 83 SER A C 1
ATOM 678 O O . SER A 1 83 ? -9.556 12.068 -6.000 1.00 94.12 83 SER A O 1
ATOM 680 N N . ASP A 1 84 ? -7.454 11.284 -6.140 1.00 92.81 84 ASP A N 1
ATOM 681 C CA . ASP A 1 84 ? -6.891 12.421 -6.875 1.00 92.81 84 ASP A CA 1
ATOM 682 C C . ASP A 1 84 ? -6.342 11.970 -8.242 1.00 92.81 84 ASP A C 1
ATOM 684 O O . ASP A 1 84 ? -5.343 11.239 -8.304 1.00 92.81 84 ASP A O 1
ATOM 688 N N . PRO A 1 85 ? -6.951 12.431 -9.352 1.00 88.06 85 PRO A N 1
ATOM 689 C CA . PRO A 1 85 ? -6.528 12.063 -10.693 1.00 88.06 85 PRO A CA 1
ATOM 690 C C . PRO A 1 85 ? -5.098 12.458 -11.066 1.00 88.06 85 PRO A C 1
ATOM 692 O O . PRO A 1 85 ? -4.555 11.887 -12.015 1.00 88.06 85 PRO A O 1
ATOM 695 N N . ASN A 1 86 ? -4.477 13.392 -10.340 1.00 91.88 86 ASN A N 1
ATOM 696 C CA . ASN A 1 86 ? -3.106 13.838 -10.597 1.00 91.88 86 ASN A CA 1
ATOM 697 C C . ASN A 1 86 ? -2.071 12.711 -10.443 1.00 91.88 86 ASN A C 1
ATOM 699 O O . ASN A 1 86 ? -0.972 12.810 -10.987 1.00 91.88 86 ASN A O 1
ATOM 703 N N . TYR A 1 87 ? -2.414 11.625 -9.744 1.00 95.06 87 TYR A N 1
ATOM 704 C CA . TYR A 1 87 ? -1.520 10.485 -9.545 1.00 95.06 87 TYR A CA 1
ATOM 705 C C . TYR A 1 87 ? -1.549 9.444 -10.676 1.00 95.06 87 TYR A C 1
ATOM 707 O O . TYR A 1 87 ? -0.768 8.502 -10.612 1.00 95.06 87 TYR A O 1
ATOM 715 N N . HIS A 1 88 ? -2.393 9.572 -11.711 1.00 90.56 88 HIS A N 1
ATOM 716 C CA . HIS A 1 88 ? -2.551 8.519 -12.733 1.00 90.56 88 HIS A CA 1
ATOM 717 C C . HIS A 1 88 ? -1.355 8.326 -13.681 1.00 90.56 88 HIS A C 1
ATOM 719 O O . HIS A 1 88 ? -1.215 7.238 -14.227 1.00 90.56 88 HIS A O 1
ATOM 725 N N . ASN A 1 89 ? -0.516 9.346 -13.898 1.00 93.25 89 ASN A N 1
ATOM 726 C CA . ASN A 1 89 ? 0.471 9.361 -14.991 1.00 93.25 89 ASN A CA 1
ATOM 727 C C . ASN A 1 89 ? 1.898 9.677 -14.512 1.00 93.25 89 ASN A C 1
ATOM 729 O O . ASN A 1 89 ? 2.623 10.441 -15.151 1.00 93.25 89 ASN A O 1
ATOM 733 N N . LEU A 1 90 ? 2.298 9.136 -13.362 1.00 96.50 90 LEU A N 1
ATOM 734 C CA . LEU A 1 90 ? 3.659 9.292 -12.851 1.00 96.50 90 LEU A CA 1
ATOM 735 C C . LEU A 1 90 ? 4.571 8.193 -13.407 1.00 96.50 90 LEU A C 1
ATOM 737 O O . LEU A 1 90 ? 4.161 7.047 -13.558 1.00 96.50 90 LEU A O 1
ATOM 741 N N . ASN A 1 91 ? 5.837 8.528 -13.653 1.00 96.75 91 ASN A N 1
ATOM 742 C CA . ASN A 1 91 ? 6.888 7.522 -13.785 1.00 96.75 91 ASN A CA 1
ATOM 743 C C . ASN A 1 91 ? 7.365 7.060 -12.395 1.00 96.75 91 ASN A C 1
ATOM 745 O O . ASN A 1 91 ? 6.980 7.623 -11.365 1.00 96.75 91 ASN A O 1
ATOM 749 N N . ASN A 1 92 ? 8.242 6.053 -12.355 1.00 96.75 92 ASN A N 1
ATOM 750 C CA . ASN A 1 92 ? 8.801 5.548 -11.098 1.00 96.75 92 ASN A CA 1
ATOM 751 C C . ASN A 1 92 ? 9.469 6.662 -10.285 1.00 96.75 92 ASN A C 1
ATOM 753 O O . ASN A 1 92 ? 9.252 6.752 -9.078 1.00 96.75 92 ASN A O 1
ATOM 757 N N . TRP A 1 93 ? 10.218 7.556 -10.936 1.00 96.31 93 TRP A N 1
ATOM 758 C CA . TRP A 1 93 ? 10.793 8.712 -10.253 1.00 96.31 93 TRP A CA 1
ATOM 759 C C . TRP A 1 93 ? 9.728 9.620 -9.617 1.00 96.31 93 TRP A C 1
ATOM 761 O O . TRP A 1 93 ? 9.861 10.007 -8.457 1.00 96.31 93 TRP A O 1
ATOM 771 N N . GLY A 1 94 ? 8.637 9.909 -10.327 1.00 97.12 94 GLY A N 1
ATOM 772 C CA . GLY A 1 94 ? 7.510 10.686 -9.814 1.00 97.12 94 GLY A CA 1
ATOM 773 C C . GLY A 1 94 ? 6.854 10.043 -8.590 1.00 97.12 94 GLY A C 1
ATOM 774 O O . GLY A 1 94 ? 6.573 10.739 -7.615 1.00 97.12 94 GLY A O 1
ATOM 775 N N . VAL A 1 95 ? 6.681 8.718 -8.586 1.00 97.81 95 VAL A N 1
ATOM 776 C CA . VAL A 1 95 ? 6.173 7.971 -7.419 1.00 97.81 95 VAL A CA 1
ATOM 777 C C . VAL A 1 95 ? 7.103 8.138 -6.212 1.00 97.81 95 VAL A C 1
ATOM 779 O O . VAL A 1 95 ? 6.637 8.451 -5.114 1.00 97.81 95 VAL A O 1
ATOM 782 N N . LEU A 1 96 ? 8.418 8.002 -6.410 1.00 96.50 96 LEU A N 1
ATOM 783 C CA . LEU A 1 96 ? 9.409 8.207 -5.346 1.00 96.50 96 LEU A CA 1
ATOM 784 C C . LEU A 1 96 ? 9.378 9.644 -4.806 1.00 96.50 96 LEU A C 1
ATOM 786 O O . LEU A 1 96 ? 9.446 9.856 -3.594 1.00 96.50 96 LEU A O 1
ATOM 790 N N . GLN A 1 97 ? 9.207 10.637 -5.682 1.00 96.12 97 GLN A N 1
ATOM 791 C CA . GLN A 1 97 ? 9.062 12.034 -5.272 1.00 96.12 97 GLN A CA 1
ATOM 792 C C . GLN A 1 97 ? 7.786 12.279 -4.461 1.00 96.12 97 GLN A C 1
ATOM 794 O O . GLN A 1 97 ? 7.826 13.028 -3.483 1.00 96.12 97 GLN A O 1
ATOM 799 N N . VAL A 1 98 ? 6.661 11.664 -4.840 1.00 97.06 98 VAL A N 1
ATOM 800 C CA . VAL A 1 98 ? 5.411 11.748 -4.069 1.00 97.06 98 VAL A CA 1
ATOM 801 C C . VAL A 1 98 ? 5.614 11.187 -2.663 1.00 97.06 98 VAL A C 1
ATOM 803 O O . VAL A 1 98 ? 5.278 11.868 -1.694 1.00 97.06 98 VAL A O 1
ATOM 806 N N . LEU A 1 99 ? 6.223 10.004 -2.539 1.00 97.19 99 LEU A N 1
ATOM 807 C CA . LEU A 1 99 ? 6.528 9.388 -1.243 1.00 97.19 99 LEU A CA 1
ATOM 808 C C . LEU A 1 99 ? 7.396 10.307 -0.372 1.00 97.19 99 LEU A C 1
ATOM 810 O O . LEU A 1 99 ? 7.019 10.617 0.761 1.00 97.19 99 LEU A O 1
ATOM 814 N N . ALA A 1 100 ? 8.489 10.836 -0.930 1.00 96.06 100 ALA A N 1
ATOM 815 C CA . ALA A 1 100 ? 9.391 11.733 -0.212 1.00 96.06 100 ALA A CA 1
ATOM 816 C C . ALA A 1 100 ? 8.690 13.022 0.255 1.00 96.06 100 ALA A C 1
ATOM 818 O O . ALA A 1 100 ? 8.848 13.434 1.403 1.00 96.06 100 ALA A O 1
ATOM 819 N N . ARG A 1 101 ? 7.852 13.639 -0.593 1.00 96.56 101 ARG A N 1
ATOM 820 C CA . ARG A 1 101 ? 7.056 14.833 -0.233 1.00 96.56 101 ARG A CA 1
ATOM 821 C C . ARG A 1 101 ? 6.045 14.557 0.879 1.00 96.56 101 ARG A C 1
ATOM 823 O O . ARG A 1 101 ? 5.708 15.462 1.636 1.00 96.56 101 ARG A O 1
ATOM 830 N N . LYS A 1 102 ? 5.566 13.317 0.987 1.00 95.31 102 LYS A N 1
ATOM 831 C CA . LYS A 1 102 ? 4.675 12.863 2.065 1.00 95.31 102 LYS A CA 1
ATOM 832 C C . LYS A 1 102 ? 5.428 12.428 3.330 1.00 95.31 102 LYS A C 1
ATOM 834 O O . LYS A 1 102 ? 4.793 12.041 4.318 1.00 95.31 102 LYS A O 1
ATOM 839 N N . GLY A 1 103 ? 6.757 12.544 3.329 1.00 95.25 103 GLY A N 1
ATOM 840 C CA . GLY A 1 103 ? 7.633 12.197 4.447 1.00 95.25 103 GLY A CA 1
ATOM 841 C C . GLY A 1 103 ? 7.896 10.699 4.579 1.00 95.25 103 GLY A C 1
ATOM 842 O O . GLY A 1 103 ? 8.228 10.248 5.670 1.00 95.25 103 GLY A O 1
ATOM 843 N N . ILE A 1 104 ? 7.710 9.925 3.506 1.00 96.19 104 ILE A N 1
ATOM 844 C CA . ILE A 1 104 ? 8.055 8.505 3.461 1.00 96.19 104 ILE A CA 1
ATOM 845 C C . ILE A 1 104 ? 9.363 8.350 2.691 1.00 96.19 104 ILE A C 1
ATOM 847 O O . ILE A 1 104 ? 9.433 8.637 1.496 1.00 96.19 104 ILE A O 1
ATOM 851 N N . TYR A 1 105 ? 10.395 7.879 3.384 1.00 93.44 105 TYR A N 1
ATOM 852 C CA . TYR A 1 105 ? 11.723 7.670 2.818 1.00 93.44 105 TYR A CA 1
ATOM 853 C C . TYR A 1 105 ? 12.024 6.179 2.737 1.00 93.44 105 TYR A C 1
ATOM 855 O O . TYR A 1 105 ? 11.840 5.446 3.708 1.00 93.44 105 TYR A O 1
ATOM 863 N N . ILE A 1 106 ? 12.490 5.731 1.574 1.00 93.56 106 ILE A N 1
ATOM 864 C CA . ILE A 1 106 ? 12.869 4.336 1.360 1.00 93.56 106 ILE A CA 1
ATOM 865 C C . ILE A 1 106 ? 14.334 4.171 1.742 1.00 93.56 106 ILE A C 1
ATOM 867 O O . ILE A 1 106 ? 15.204 4.817 1.160 1.00 93.56 106 ILE A O 1
ATOM 871 N N . ASN A 1 107 ? 14.607 3.297 2.708 1.00 87.94 107 ASN A N 1
ATOM 872 C CA . ASN A 1 107 ? 15.965 2.994 3.149 1.00 87.94 107 ASN A CA 1
ATOM 873 C C . ASN A 1 107 ? 16.593 1.889 2.283 1.00 87.94 107 ASN A C 1
ATOM 875 O O . ASN A 1 107 ? 16.840 0.779 2.750 1.00 87.94 107 ASN A O 1
ATOM 879 N N . ASP A 1 108 ? 16.796 2.188 1.000 1.00 87.31 108 ASP A N 1
ATOM 880 C CA . ASP A 1 108 ? 17.461 1.303 0.043 1.00 87.31 108 ASP A CA 1
ATOM 881 C C . ASP A 1 108 ? 18.398 2.132 -0.843 1.00 87.31 108 ASP A C 1
ATOM 883 O O . ASP A 1 108 ? 17.966 2.818 -1.770 1.00 87.31 108 ASP A O 1
ATOM 887 N N . ALA A 1 109 ? 19.698 2.076 -0.542 1.00 81.31 109 ALA A N 1
ATOM 888 C CA . ALA A 1 109 ? 20.724 2.851 -1.240 1.00 81.31 109 ALA A CA 1
ATOM 889 C C . ALA A 1 109 ? 20.898 2.449 -2.716 1.00 81.31 109 ALA A C 1
ATOM 891 O O . ALA A 1 109 ? 21.508 3.191 -3.487 1.00 81.31 109 ALA A O 1
ATOM 892 N N . HIS A 1 110 ? 20.387 1.284 -3.117 1.00 85.81 110 HIS A N 1
ATOM 893 C CA . HIS A 1 110 ? 20.477 0.790 -4.489 1.00 85.81 110 HIS A CA 1
ATOM 894 C C . HIS A 1 110 ? 19.207 1.073 -5.301 1.00 85.81 110 HIS A C 1
ATOM 896 O O . HIS A 1 110 ? 19.189 0.833 -6.512 1.00 85.81 110 HIS A O 1
ATOM 902 N N . LEU A 1 111 ? 18.154 1.599 -4.667 1.00 92.75 111 LEU A N 1
ATOM 903 C CA . LEU A 1 111 ? 16.901 1.907 -5.337 1.00 92.75 111 LEU A CA 1
ATOM 904 C C . LEU A 1 111 ? 17.057 3.130 -6.246 1.00 92.75 111 LEU A C 1
ATOM 906 O O . LEU A 1 111 ? 17.297 4.249 -5.802 1.00 92.75 111 LEU A O 1
ATOM 910 N N . THR A 1 112 ? 16.867 2.912 -7.544 1.00 93.06 112 THR A N 1
ATOM 911 C CA . THR A 1 112 ? 16.872 3.962 -8.568 1.00 93.06 112 THR A CA 1
ATOM 912 C C . THR A 1 112 ? 15.751 3.711 -9.569 1.00 93.06 112 THR A C 1
ATOM 914 O O . THR A 1 112 ? 15.269 2.584 -9.698 1.00 93.06 112 THR A O 1
ATOM 917 N N . GLU A 1 113 ? 15.352 4.737 -10.325 1.00 92.75 113 GLU A N 1
ATOM 918 C CA . GLU A 1 113 ? 14.398 4.560 -11.429 1.00 92.75 113 GLU A CA 1
ATOM 919 C C . GLU A 1 113 ? 14.899 3.513 -12.435 1.00 92.75 113 GLU A C 1
ATOM 921 O O . GLU A 1 113 ? 14.136 2.638 -12.835 1.00 92.75 113 GLU A O 1
ATOM 926 N N . THR A 1 114 ? 16.197 3.520 -12.756 1.00 94.69 114 THR A N 1
ATOM 927 C CA . THR A 1 114 ? 16.824 2.532 -13.646 1.00 94.69 114 THR A CA 1
ATOM 928 C C . THR A 1 114 ? 16.639 1.096 -13.157 1.00 94.69 114 THR A C 1
ATOM 930 O O . THR A 1 114 ? 16.431 0.198 -13.966 1.00 94.69 114 THR A O 1
ATOM 933 N N . VAL A 1 115 ? 16.693 0.859 -11.843 1.00 96.06 115 VAL A N 1
ATOM 934 C CA . VAL A 1 115 ? 16.438 -0.465 -11.252 1.00 96.06 115 VAL A CA 1
ATOM 935 C C . VAL A 1 115 ? 14.967 -0.861 -11.392 1.00 96.06 115 VAL A C 1
ATOM 937 O O . VAL A 1 115 ? 14.681 -2.022 -11.672 1.00 96.06 115 VAL A O 1
ATOM 940 N N . LEU A 1 116 ? 14.043 0.090 -11.237 1.00 96.81 116 LEU A N 1
ATOM 941 C CA . LEU A 1 116 ? 12.599 -0.158 -11.301 1.00 96.81 116 LEU A CA 1
ATOM 942 C C . LEU A 1 116 ? 12.080 -0.383 -12.728 1.00 96.81 116 LEU A C 1
ATOM 944 O O . LEU A 1 116 ? 11.087 -1.076 -12.900 1.00 96.81 116 LEU A O 1
ATOM 948 N N . ILE A 1 117 ? 12.739 0.154 -13.757 1.00 96.94 117 ILE A N 1
ATOM 949 C CA . ILE A 1 117 ? 12.336 -0.082 -15.157 1.00 96.94 117 ILE A CA 1
ATOM 950 C C . ILE A 1 117 ? 12.867 -1.410 -15.728 1.00 96.94 117 ILE A C 1
ATOM 952 O O . ILE A 1 117 ? 12.493 -1.794 -16.837 1.00 96.94 117 ILE A O 1
ATOM 956 N N . GLN A 1 118 ? 13.746 -2.123 -15.012 1.00 95.94 118 GLN A N 1
ATOM 957 C CA . GLN A 1 118 ? 14.276 -3.415 -15.461 1.00 95.94 118 GLN A CA 1
ATOM 958 C C . GLN A 1 118 ? 13.200 -4.503 -15.394 1.00 95.94 118 GLN A C 1
ATOM 960 O O . GLN A 1 118 ? 12.649 -4.779 -14.333 1.00 95.94 118 GLN A O 1
ATOM 965 N N . THR A 1 119 ? 12.955 -5.173 -16.522 1.00 94.00 119 THR A N 1
ATOM 966 C CA . THR A 1 119 ? 11.951 -6.246 -16.641 1.00 94.00 119 THR A CA 1
ATOM 967 C C . THR A 1 119 ? 12.549 -7.631 -16.886 1.00 94.00 119 THR A C 1
ATOM 969 O O . THR A 1 119 ? 11.846 -8.623 -16.713 1.00 94.00 119 THR A O 1
ATOM 972 N N . ASN A 1 120 ? 13.836 -7.728 -17.245 1.00 91.69 120 ASN A N 1
ATOM 973 C CA . ASN A 1 120 ? 14.485 -8.993 -17.597 1.00 91.69 120 ASN A CA 1
ATOM 974 C C . ASN A 1 120 ? 15.874 -9.154 -16.934 1.00 91.69 120 ASN A C 1
ATOM 976 O O . ASN A 1 120 ? 16.878 -8.736 -17.515 1.00 91.69 120 ASN A O 1
ATOM 980 N N . PRO A 1 121 ? 15.957 -9.742 -15.725 1.00 90.56 121 PRO A N 1
ATOM 981 C CA . PRO A 1 121 ? 14.847 -10.068 -14.827 1.00 90.56 121 PRO A CA 1
ATOM 982 C C . PRO A 1 121 ? 14.340 -8.830 -14.073 1.00 90.56 121 PRO A C 1
ATOM 984 O O . PRO A 1 121 ? 15.104 -7.901 -13.797 1.00 90.56 121 PRO A O 1
ATOM 987 N N . ILE A 1 122 ? 13.063 -8.844 -13.677 1.00 95.06 122 ILE A N 1
ATOM 988 C CA . ILE A 1 122 ? 12.508 -7.808 -12.800 1.00 95.06 122 ILE A CA 1
ATOM 989 C C . ILE A 1 122 ? 13.231 -7.779 -11.451 1.00 95.06 122 ILE A C 1
ATOM 991 O O . ILE A 1 122 ? 13.462 -8.808 -10.808 1.00 95.06 122 ILE A O 1
ATOM 995 N N . LYS A 1 123 ? 13.548 -6.576 -10.969 1.00 95.69 123 LYS A N 1
ATOM 996 C CA . LYS A 1 123 ? 14.135 -6.371 -9.639 1.00 95.69 123 LYS A CA 1
ATOM 997 C C . LYS A 1 123 ? 13.039 -6.317 -8.576 1.00 95.69 123 LYS A C 1
ATOM 999 O O . LYS A 1 123 ? 12.822 -5.296 -7.935 1.00 95.69 123 LYS A O 1
ATOM 1004 N N . LEU A 1 124 ? 12.346 -7.441 -8.363 1.00 95.12 124 LEU A N 1
ATOM 1005 C CA . LEU A 1 124 ? 11.167 -7.505 -7.484 1.00 95.12 124 LEU A CA 1
ATOM 1006 C C . LEU A 1 124 ? 11.444 -7.017 -6.051 1.00 95.12 124 LEU A C 1
ATOM 1008 O O . LEU A 1 124 ? 10.575 -6.404 -5.444 1.00 95.12 124 LEU A O 1
ATOM 1012 N N . GLY A 1 125 ? 12.654 -7.230 -5.522 1.00 94.44 125 GLY A N 1
ATOM 1013 C CA . GLY A 1 125 ? 13.050 -6.692 -4.213 1.00 94.44 125 GLY A CA 1
ATOM 1014 C C . GLY A 1 125 ? 12.940 -5.165 -4.132 1.00 94.44 125 GLY A C 1
ATOM 1015 O O . GLY A 1 125 ? 12.364 -4.656 -3.178 1.00 94.44 125 GLY A O 1
ATOM 1016 N N . ALA A 1 126 ? 13.390 -4.454 -5.169 1.00 96.00 126 ALA A N 1
ATOM 1017 C CA . ALA A 1 126 ? 13.283 -2.998 -5.252 1.00 96.00 126 ALA A CA 1
ATOM 1018 C C . ALA A 1 126 ? 11.816 -2.543 -5.321 1.00 96.00 126 ALA A C 1
ATOM 1020 O O . ALA A 1 126 ? 11.413 -1.601 -4.641 1.00 96.00 126 ALA A O 1
ATOM 1021 N N . HIS A 1 127 ? 10.987 -3.259 -6.088 1.00 97.56 127 HIS A N 1
ATOM 1022 C CA . HIS A 1 127 ? 9.552 -2.985 -6.150 1.00 97.56 127 HIS A CA 1
ATOM 1023 C C . HIS A 1 127 ? 8.848 -3.223 -4.808 1.00 97.56 127 HIS A C 1
ATOM 1025 O O . HIS A 1 127 ? 7.942 -2.463 -4.469 1.00 97.56 127 HIS A O 1
ATOM 1031 N N . VAL A 1 128 ? 9.258 -4.234 -4.033 1.00 96.88 128 VAL A N 1
ATOM 1032 C CA . VAL A 1 128 ? 8.733 -4.467 -2.677 1.00 96.88 128 VAL A CA 1
ATOM 1033 C C . VAL A 1 128 ? 9.068 -3.298 -1.755 1.00 96.88 128 VAL A C 1
ATOM 1035 O O . VAL A 1 128 ? 8.167 -2.841 -1.059 1.00 96.88 128 VAL A O 1
ATOM 1038 N N . SER A 1 129 ? 10.279 -2.737 -1.813 1.00 97.06 129 SER A N 1
ATOM 1039 C CA . SER A 1 129 ? 10.633 -1.542 -1.029 1.00 97.06 129 SER A CA 1
ATOM 1040 C C . SER A 1 129 ? 9.692 -0.358 -1.317 1.00 97.06 129 SER A C 1
ATOM 1042 O O . SER A 1 129 ? 9.258 0.338 -0.400 1.00 97.06 129 SER A O 1
ATOM 1044 N N . VAL A 1 130 ? 9.299 -0.160 -2.583 1.00 98.06 130 VAL A N 1
ATOM 1045 C CA . VAL A 1 130 ? 8.299 0.859 -2.970 1.00 98.06 130 VAL A CA 1
ATOM 1046 C C . VAL A 1 130 ? 6.901 0.509 -2.447 1.00 98.06 130 VAL A C 1
ATOM 1048 O O . VAL A 1 130 ? 6.180 1.389 -1.977 1.00 98.06 130 VAL A O 1
ATOM 1051 N N . MET A 1 131 ? 6.505 -0.768 -2.486 1.00 98.31 131 MET A N 1
ATOM 1052 C CA . MET A 1 131 ? 5.218 -1.218 -1.936 1.00 98.31 131 MET A CA 1
ATOM 1053 C C . MET A 1 131 ? 5.135 -0.990 -0.426 1.00 98.31 131 MET A C 1
ATOM 1055 O O . MET A 1 131 ? 4.107 -0.522 0.053 1.00 98.31 131 MET A O 1
ATOM 1059 N N . GLU A 1 132 ? 6.204 -1.268 0.318 1.00 97.06 132 GLU A N 1
ATOM 1060 C CA . GLU A 1 132 ? 6.274 -1.013 1.762 1.00 97.06 132 GLU A CA 1
ATOM 1061 C C . GLU A 1 132 ? 6.155 0.479 2.079 1.00 97.06 132 GLU A C 1
ATOM 1063 O O . GLU A 1 132 ? 5.425 0.869 2.990 1.00 97.06 132 GLU A O 1
ATOM 1068 N N . ALA A 1 133 ? 6.790 1.331 1.276 1.00 97.75 133 ALA A N 1
ATOM 1069 C CA . ALA A 1 133 ? 6.645 2.777 1.393 1.00 97.75 133 ALA A CA 1
ATOM 1070 C C . ALA A 1 133 ? 5.199 3.236 1.144 1.00 97.75 133 ALA A C 1
ATOM 1072 O O . ALA A 1 133 ? 4.656 4.043 1.899 1.00 97.75 133 ALA A O 1
ATOM 1073 N N . LEU A 1 134 ? 4.537 2.684 0.123 1.00 98.06 134 LEU A N 1
ATOM 1074 C CA . LEU A 1 134 ? 3.119 2.944 -0.137 1.00 98.06 134 LEU A CA 1
ATOM 1075 C C . LEU A 1 134 ? 2.218 2.427 0.994 1.00 98.06 134 LEU A C 1
ATOM 1077 O O . LEU A 1 134 ? 1.231 3.081 1.322 1.00 98.06 134 LEU A O 1
ATOM 1081 N N . MET A 1 135 ? 2.546 1.289 1.614 1.00 97.75 135 MET A N 1
ATOM 1082 C CA . MET A 1 135 ? 1.829 0.780 2.789 1.00 97.75 135 MET A CA 1
ATOM 1083 C C . MET A 1 135 ? 1.968 1.717 3.986 1.00 97.75 135 MET A C 1
ATOM 1085 O O . MET A 1 135 ? 0.963 2.023 4.624 1.00 97.75 135 MET A O 1
ATOM 1089 N N . ALA A 1 136 ? 3.182 2.194 4.268 1.00 96.25 136 ALA A N 1
ATOM 1090 C CA . ALA A 1 136 ? 3.434 3.153 5.340 1.00 96.25 136 ALA A CA 1
ATOM 1091 C C . ALA A 1 136 ? 2.678 4.467 5.092 1.00 96.25 136 ALA A C 1
ATOM 1093 O O . ALA A 1 136 ? 2.007 4.983 5.987 1.00 96.25 136 ALA A O 1
ATOM 1094 N N . LEU A 1 137 ? 2.698 4.960 3.847 1.00 96.75 137 LEU A N 1
ATOM 1095 C CA . LEU A 1 137 ? 1.892 6.110 3.445 1.00 96.75 137 LEU A CA 1
ATOM 1096 C C . LEU A 1 137 ? 0.402 5.859 3.699 1.00 96.75 137 LEU A C 1
ATOM 1098 O O . LEU A 1 137 ? -0.271 6.677 4.317 1.00 96.75 137 LEU A O 1
ATOM 1102 N N . TYR A 1 138 ? -0.113 4.712 3.260 1.00 96.75 138 TYR A N 1
ATOM 1103 C CA . TYR A 1 138 ? -1.515 4.355 3.441 1.00 96.75 138 TYR A CA 1
ATOM 1104 C C . TYR A 1 138 ? -1.911 4.272 4.920 1.00 96.75 138 TYR A C 1
ATOM 1106 O O . TYR A 1 138 ? -2.957 4.795 5.304 1.00 96.75 138 TYR A O 1
ATOM 1114 N N . ALA A 1 139 ? -1.076 3.655 5.760 1.00 95.12 139 ALA A N 1
ATOM 1115 C CA . ALA A 1 139 ? -1.302 3.582 7.199 1.00 95.12 139 ALA A CA 1
ATOM 1116 C C . ALA A 1 139 ? -1.391 4.985 7.814 1.00 95.12 139 ALA A C 1
ATOM 1118 O O . ALA A 1 139 ? -2.331 5.263 8.557 1.00 95.12 139 ALA A O 1
ATOM 1119 N N . LYS A 1 140 ? -0.482 5.890 7.431 1.00 94.62 140 LYS A N 1
ATOM 1120 C CA . LYS A 1 140 ? -0.484 7.293 7.861 1.00 94.62 140 LYS A CA 1
ATOM 1121 C C . LYS A 1 140 ? -1.760 8.047 7.466 1.00 94.62 140 LYS A C 1
ATOM 1123 O O . LYS A 1 140 ? -2.269 8.827 8.265 1.00 94.62 140 LYS A O 1
ATOM 1128 N N . GLU A 1 141 ? -2.291 7.811 6.267 1.00 93.62 141 GLU A N 1
ATOM 1129 C CA . GLU A 1 141 ? -3.499 8.490 5.759 1.00 93.62 141 GLU A CA 1
ATOM 1130 C C . GLU A 1 141 ? -4.807 7.919 6.344 1.00 93.62 141 GLU A C 1
ATOM 1132 O O . GLU A 1 141 ? -5.808 8.627 6.497 1.00 93.62 141 GLU A O 1
ATOM 1137 N N . VAL A 1 142 ? -4.834 6.625 6.678 1.00 93.88 142 VAL A N 1
ATOM 1138 C CA . VAL A 1 142 ? -6.037 5.965 7.212 1.00 93.88 142 VAL A CA 1
ATOM 1139 C C . VAL A 1 142 ? -6.110 6.057 8.730 1.00 93.88 142 VAL A C 1
ATOM 1141 O O . VAL A 1 142 ? -7.173 6.383 9.265 1.00 93.88 142 VAL A O 1
ATOM 1144 N N . ALA A 1 143 ? -5.002 5.801 9.421 1.00 94.69 143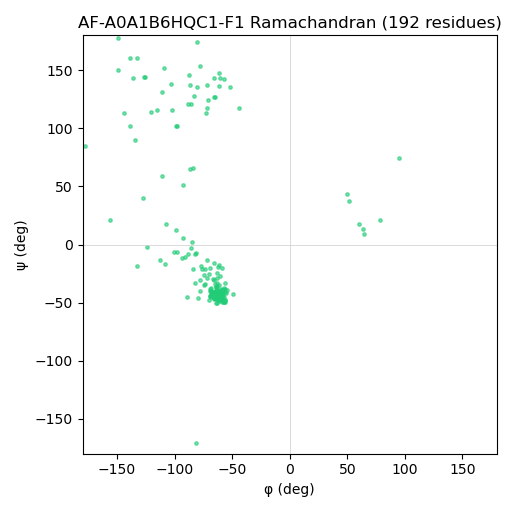 ALA A N 1
ATOM 1145 C CA . ALA A 1 143 ? -4.927 5.747 10.876 1.00 94.69 143 ALA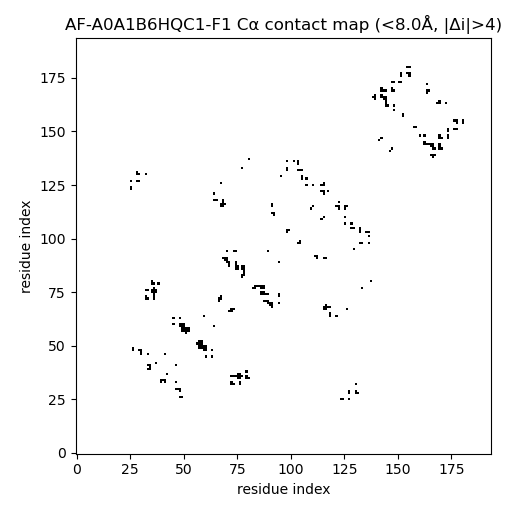 A CA 1
ATOM 1146 C C . ALA A 1 143 ? -4.525 7.099 11.476 1.00 94.69 143 ALA A C 1
ATOM 1148 O O . ALA A 1 143 ? -3.597 7.194 12.279 1.00 94.69 143 ALA A O 1
ATOM 1149 N N . THR A 1 144 ? -5.227 8.164 11.082 1.00 94.75 144 THR A N 1
ATOM 1150 C CA . THR A 1 144 ? -4.985 9.479 11.679 1.00 94.75 144 THR A CA 1
ATOM 1151 C C . THR A 1 144 ? -5.380 9.466 13.163 1.00 94.75 144 THR A C 1
ATOM 1153 O O . THR A 1 144 ? -6.385 8.830 13.511 1.00 94.75 144 THR A O 1
ATOM 1156 N N . PRO A 1 145 ? 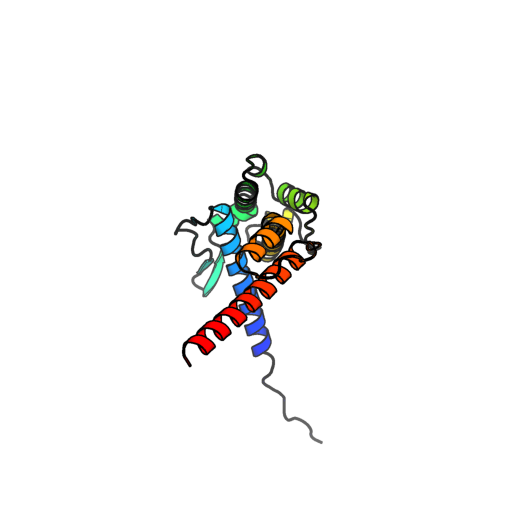-4.638 10.168 14.043 1.00 93.56 145 PRO A N 1
ATOM 1157 C CA . PRO A 1 145 ? -4.928 10.208 15.477 1.00 93.56 145 PRO A CA 1
ATOM 1158 C C . PRO A 1 145 ? -6.397 10.514 15.803 1.00 93.56 145 PRO A C 1
ATOM 1160 O O . PRO A 1 145 ? -7.000 9.811 16.613 1.00 93.56 145 PRO A O 1
ATOM 1163 N N . ASP A 1 146 ? -7.011 11.475 15.106 1.00 93.00 146 ASP A N 1
ATOM 1164 C CA . ASP A 1 146 ? -8.419 11.845 15.302 1.00 93.00 146 ASP A CA 1
ATOM 1165 C C . ASP A 1 146 ? -9.395 10.728 14.919 1.00 93.00 146 ASP A C 1
ATOM 1167 O O . ASP A 1 146 ? -10.320 10.414 15.671 1.00 93.00 146 ASP A O 1
ATOM 1171 N N . ARG A 1 147 ? -9.193 10.093 13.753 1.00 94.25 147 ARG A N 1
ATOM 1172 C CA . ARG A 1 147 ? -10.059 8.995 13.288 1.00 94.25 147 ARG A CA 1
ATOM 1173 C C . ARG A 1 147 ? -9.982 7.810 14.232 1.00 94.25 147 ARG A C 1
ATOM 1175 O O . ARG A 1 147 ? -11.003 7.187 14.525 1.00 94.25 147 ARG A O 1
ATOM 1182 N N . VAL A 1 148 ? -8.779 7.507 14.705 1.00 94.44 148 VAL A N 1
ATOM 1183 C CA . VAL A 1 148 ? -8.553 6.410 15.636 1.00 94.44 148 VAL A CA 1
ATOM 1184 C C . VAL A 1 148 ? -9.178 6.707 16.996 1.00 94.44 148 VAL A C 1
ATOM 1186 O O . VAL A 1 148 ? -9.880 5.848 17.528 1.00 94.44 148 VAL A O 1
ATOM 1189 N N . LEU A 1 149 ? -9.004 7.915 17.535 1.00 92.00 149 LEU A N 1
ATOM 1190 C CA . LEU A 1 149 ? -9.619 8.301 18.803 1.00 92.00 149 LEU A CA 1
ATOM 1191 C C . LEU A 1 149 ? -11.151 8.236 18.722 1.00 92.00 149 LEU A C 1
ATOM 1193 O O . LEU A 1 149 ? -11.789 7.644 19.593 1.00 92.00 149 LEU A O 1
ATOM 1197 N N . ALA A 1 150 ? -11.734 8.747 17.635 1.00 92.00 150 ALA A N 1
ATOM 1198 C CA . ALA A 1 150 ? -13.170 8.653 17.384 1.00 92.00 150 ALA A CA 1
ATOM 1199 C C . ALA A 1 150 ? -13.654 7.196 17.260 1.00 92.00 150 ALA A C 1
ATOM 1201 O O . ALA A 1 150 ? -14.770 6.881 17.669 1.00 92.00 150 ALA A O 1
ATOM 1202 N N . ALA A 1 151 ? -12.839 6.294 16.703 1.00 93.50 151 ALA A N 1
ATOM 1203 C CA . ALA A 1 151 ? -13.157 4.869 16.650 1.00 93.50 151 ALA A CA 1
ATOM 1204 C C . ALA A 1 151 ? -13.112 4.222 18.044 1.00 93.50 151 ALA A C 1
ATOM 1206 O O . ALA A 1 151 ? -14.032 3.485 18.391 1.00 93.50 151 ALA A O 1
ATOM 1207 N N . VAL A 1 152 ? -12.087 4.529 18.847 1.00 92.94 152 VAL A N 1
ATOM 1208 C CA . VAL A 1 152 ? -11.926 4.034 20.226 1.00 92.94 152 VAL A CA 1
ATOM 1209 C C . VAL A 1 152 ? -13.098 4.451 21.112 1.00 92.94 152 VAL A C 1
ATOM 1211 O O . VAL A 1 152 ? -13.646 3.618 21.830 1.00 92.94 152 VAL A O 1
ATOM 1214 N N . GLN A 1 153 ? -13.549 5.701 21.010 1.00 90.75 153 GLN A N 1
ATOM 1215 C CA . GLN A 1 153 ? -14.681 6.225 21.786 1.00 90.75 153 GLN A CA 1
ATOM 1216 C C . GLN A 1 153 ? -15.999 5.464 21.564 1.00 90.75 153 GLN A C 1
ATOM 1218 O O . GLN A 1 153 ? -16.897 5.544 22.394 1.00 90.75 153 GLN A O 1
ATOM 1223 N N . ARG A 1 154 ? -16.143 4.720 20.459 1.00 91.19 154 ARG A N 1
ATOM 1224 C CA . ARG A 1 154 ? -17.370 3.956 20.168 1.00 91.19 154 ARG A CA 1
ATOM 1225 C C . ARG A 1 154 ? -17.501 2.680 20.991 1.00 91.19 154 ARG A C 1
ATOM 1227 O O . ARG A 1 154 ? -18.598 2.139 21.070 1.00 91.19 154 ARG A O 1
ATOM 1234 N N . PHE A 1 155 ? -16.398 2.166 21.529 1.00 89.88 155 PHE A N 1
ATOM 1235 C CA . PHE A 1 155 ? -16.386 0.888 22.242 1.00 89.88 155 PHE A CA 1
ATOM 1236 C C . PHE A 1 155 ? -15.645 0.937 23.582 1.00 89.88 155 PHE A C 1
ATOM 1238 O O . PHE A 1 155 ? -15.847 0.048 24.405 1.00 89.88 155 PHE A O 1
ATOM 1245 N N . SER A 1 156 ? -14.797 1.941 23.813 1.00 85.00 156 SER A N 1
ATOM 1246 C CA . SER A 1 156 ? -14.148 2.163 25.103 1.00 85.00 156 SER A CA 1
ATOM 1247 C C . SER A 1 156 ? -15.035 3.011 26.008 1.00 85.00 156 SER A C 1
ATOM 1249 O O . SER A 1 156 ? -15.616 4.008 25.586 1.00 85.00 156 SER A O 1
ATOM 1251 N N . GLN A 1 157 ? -15.110 2.626 27.280 1.00 72.19 157 GLN A N 1
ATOM 1252 C CA . GLN A 1 157 ? -15.832 3.366 28.316 1.00 72.19 157 GLN A CA 1
ATOM 1253 C C . GLN A 1 157 ? -15.003 4.543 28.870 1.00 72.19 157 GLN A C 1
ATOM 1255 O O . GLN A 1 157 ? -15.514 5.356 29.642 1.00 72.19 157 GLN A O 1
ATOM 1260 N N . SER A 1 158 ? -13.724 4.663 28.491 1.00 65.88 158 SER A N 1
ATOM 1261 C CA . SER A 1 158 ? -12.840 5.737 28.955 1.00 65.88 158 SER A CA 1
ATOM 1262 C C . SER A 1 158 ? -12.982 6.990 28.090 1.00 65.88 158 SER A C 1
ATOM 1264 O O . SER A 1 158 ? -12.748 6.966 26.884 1.00 65.88 158 SER A O 1
ATOM 1266 N N . HIS A 1 159 ? -13.365 8.106 28.713 1.00 63.72 159 HIS A N 1
ATOM 1267 C CA . HIS A 1 159 ? -13.795 9.309 27.996 1.00 63.72 159 HIS A CA 1
ATOM 1268 C C . HIS A 1 159 ? -12.656 10.279 27.644 1.00 63.72 159 HIS A C 1
ATOM 1270 O O . HIS A 1 159 ? -12.887 11.239 26.909 1.00 63.72 159 HIS A O 1
ATOM 1276 N N . GLN A 1 160 ? -11.429 10.064 28.136 1.00 67.56 160 GLN A N 1
ATOM 1277 C CA . GLN A 1 160 ? -10.308 10.974 27.878 1.00 67.56 160 GLN A CA 1
ATOM 1278 C C . GLN A 1 160 ? -8.989 10.216 27.724 1.00 67.56 160 GLN A C 1
ATOM 1280 O O . GLN A 1 160 ? -8.461 9.631 28.668 1.00 67.56 160 GLN A O 1
ATOM 1285 N N . ARG A 1 161 ? -8.441 10.254 26.508 1.00 74.94 161 ARG A N 1
ATOM 1286 C CA . ARG A 1 161 ? -7.098 9.771 26.173 1.00 74.94 161 ARG A CA 1
ATOM 1287 C C . ARG A 1 161 ? -6.339 10.894 25.472 1.00 74.94 161 ARG A C 1
ATOM 1289 O O . ARG A 1 161 ? -6.960 11.646 24.717 1.00 74.94 161 ARG A O 1
ATOM 1296 N N . PRO A 1 162 ? -5.024 11.023 25.711 1.00 83.56 162 PRO A N 1
ATOM 1297 C CA . PRO A 1 162 ? -4.210 11.966 24.963 1.00 83.56 162 PRO A CA 1
ATOM 1298 C C . PRO A 1 162 ? -4.230 11.604 23.477 1.00 83.56 162 PRO A C 1
ATOM 1300 O O . PRO A 1 162 ? -4.312 10.426 23.116 1.00 83.56 162 PRO A O 1
ATOM 1303 N N . LEU A 1 163 ? -4.151 12.625 22.626 1.00 87.31 163 LEU A N 1
ATOM 1304 C CA . LEU A 1 163 ? -4.048 12.428 21.188 1.00 87.31 163 LEU A CA 1
ATOM 1305 C C . LEU A 1 163 ? -2.710 11.729 20.875 1.00 87.31 163 LEU A C 1
ATOM 1307 O O . LEU A 1 163 ? -1.667 12.219 21.315 1.00 87.31 163 LEU A O 1
ATOM 1311 N N . PRO A 1 164 ? -2.716 10.599 20.144 1.00 91.56 164 PRO A N 1
ATOM 1312 C CA . PRO A 1 164 ? -1.486 9.959 19.689 1.00 91.56 164 PRO A CA 1
ATOM 1313 C C . PRO A 1 164 ? -0.621 10.910 18.858 1.00 91.56 164 PRO A C 1
ATOM 1315 O O . PRO A 1 164 ? -1.152 11.686 18.063 1.00 91.56 164 PRO A O 1
ATOM 1318 N N . ALA A 1 165 ? 0.704 10.830 19.006 1.00 92.44 165 ALA A N 1
ATOM 1319 C CA . ALA A 1 165 ? 1.611 11.724 18.282 1.00 92.44 165 ALA A CA 1
ATOM 1320 C C . ALA A 1 165 ? 1.698 11.404 16.778 1.00 92.44 165 ALA A C 1
ATOM 1322 O O . ALA A 1 165 ? 1.946 12.291 15.963 1.00 92.44 165 ALA A O 1
ATOM 1323 N N . ASP A 1 166 ? 1.488 10.142 16.407 1.00 92.81 166 ASP A N 1
ATOM 1324 C CA . ASP A 1 166 ? 1.569 9.652 15.036 1.00 92.81 166 ASP A CA 1
ATOM 1325 C C . ASP A 1 166 ? 0.608 8.470 14.805 1.00 92.81 166 ASP A C 1
ATOM 1327 O O . ASP A 1 166 ? -0.105 8.016 15.704 1.00 92.81 166 ASP A O 1
ATOM 1331 N N . HIS A 1 167 ? 0.576 7.991 13.563 1.00 93.31 167 HIS A N 1
ATOM 1332 C CA . HIS A 1 167 ? -0.269 6.882 13.134 1.00 93.31 167 HIS A CA 1
ATOM 1333 C C . HIS A 1 167 ? 0.106 5.535 13.777 1.00 93.31 167 HIS A C 1
ATOM 1335 O O . HIS A 1 167 ? -0.779 4.710 13.998 1.00 93.31 167 HIS A O 1
ATOM 1341 N N . GLU A 1 168 ? 1.378 5.303 14.114 1.00 94.31 168 GLU A N 1
ATOM 1342 C CA . GLU A 1 168 ? 1.814 4.065 14.770 1.00 94.31 168 GLU A CA 1
ATOM 1343 C C . GLU A 1 168 ? 1.292 4.019 16.207 1.00 94.31 168 GLU A C 1
ATOM 1345 O O . GLU A 1 168 ? 0.658 3.045 16.618 1.00 94.31 168 GLU A O 1
ATOM 1350 N N . GLN A 1 169 ? 1.459 5.115 16.949 1.00 94.50 169 GLN A N 1
ATOM 1351 C CA . GLN A 1 169 ? 0.904 5.278 18.290 1.00 94.50 169 GLN A CA 1
ATOM 1352 C C . GLN A 1 169 ? -0.623 5.245 18.277 1.00 94.50 169 GLN A C 1
ATOM 1354 O O . GLN A 1 169 ? -1.231 4.695 19.197 1.00 94.50 169 GLN A O 1
ATOM 1359 N N . ALA A 1 170 ? -1.253 5.791 17.235 1.00 94.88 170 ALA A N 1
ATOM 1360 C CA . ALA A 1 170 ? -2.696 5.701 17.067 1.00 94.88 170 ALA A CA 1
ATOM 1361 C C . ALA A 1 170 ? -3.136 4.240 16.903 1.00 94.88 170 ALA A C 1
ATOM 1363 O O . ALA A 1 170 ? -3.993 3.767 17.650 1.00 94.88 170 ALA A O 1
ATOM 1364 N N . LEU A 1 171 ? -2.514 3.480 16.001 1.00 95.44 171 LEU A N 1
ATOM 1365 C CA . LEU A 1 171 ? -2.824 2.059 15.816 1.00 95.44 171 LEU A CA 1
ATOM 1366 C C . LEU A 1 171 ? -2.580 1.238 17.090 1.00 95.44 171 LEU A C 1
ATOM 1368 O O . LEU A 1 171 ? -3.429 0.422 17.453 1.00 95.44 171 LEU A O 1
ATOM 1372 N N . LEU A 1 172 ? -1.482 1.484 17.810 1.00 95.00 172 LEU A N 1
ATOM 1373 C CA . LEU A 1 172 ? -1.209 0.839 19.100 1.00 95.00 172 LEU A CA 1
ATOM 1374 C C . LEU A 1 172 ? -2.286 1.163 20.141 1.00 95.00 172 LEU A C 1
ATOM 1376 O O . LEU A 1 172 ? -2.758 0.264 20.841 1.00 95.00 172 LEU A O 1
ATOM 1380 N N . LEU A 1 173 ? -2.712 2.428 20.223 1.00 93.56 173 LEU A N 1
ATOM 1381 C CA . LEU A 1 173 ? -3.823 2.846 21.076 1.00 93.56 173 LEU A CA 1
ATOM 1382 C C . LEU A 1 173 ? -5.093 2.056 20.736 1.00 93.56 173 LEU A C 1
ATOM 1384 O O . LEU A 1 173 ? -5.724 1.506 21.639 1.00 93.56 173 LEU A O 1
ATOM 1388 N N . TRP A 1 174 ? -5.444 1.974 19.453 1.00 94.62 174 TRP A N 1
ATOM 1389 C CA . TRP A 1 174 ? -6.635 1.260 19.001 1.00 94.62 174 TRP A CA 1
ATOM 1390 C C . TRP A 1 174 ? -6.602 -0.224 19.375 1.00 94.62 174 TRP A C 1
ATOM 1392 O O . TRP A 1 174 ? -7.571 -0.725 19.943 1.00 94.62 174 TRP A O 1
ATOM 1402 N N . VAL A 1 175 ? -5.484 -0.914 19.117 1.00 95.50 175 VAL A N 1
ATOM 1403 C CA . VAL A 1 175 ? -5.320 -2.342 19.443 1.00 95.50 175 VAL A CA 1
ATOM 1404 C C . VAL A 1 175 ? -5.447 -2.579 20.946 1.00 95.50 175 VAL A C 1
ATOM 1406 O O . VAL A 1 175 ? -6.138 -3.506 21.372 1.00 95.50 175 VAL A O 1
ATOM 1409 N N . ASN A 1 176 ? -4.801 -1.748 21.764 1.00 93.81 176 ASN A N 1
ATOM 1410 C CA . ASN A 1 176 ? -4.853 -1.890 23.217 1.00 93.81 176 ASN A CA 1
ATOM 1411 C C . ASN A 1 176 ? -6.276 -1.704 23.749 1.00 93.81 176 ASN A C 1
ATOM 1413 O O . ASN A 1 176 ? -6.746 -2.519 24.540 1.00 93.81 176 ASN A O 1
ATOM 1417 N N . GLU A 1 177 ? -6.986 -0.683 23.273 1.00 93.00 177 GLU A N 1
ATOM 1418 C CA . GLU A 1 177 ? -8.360 -0.421 23.701 1.00 93.00 177 GLU A CA 1
ATOM 1419 C C . GLU A 1 177 ? -9.328 -1.498 23.225 1.00 93.00 177 GLU A C 1
ATOM 1421 O O . GLU A 1 177 ? -10.185 -1.928 23.994 1.00 93.00 177 GLU A O 1
ATOM 1426 N N . ALA A 1 178 ? -9.189 -1.971 21.985 1.00 93.88 178 ALA A N 1
ATOM 1427 C CA . ALA A 1 178 ? -10.030 -3.044 21.466 1.00 93.88 178 ALA A CA 1
ATOM 1428 C C . ALA A 1 178 ? -9.859 -4.324 22.299 1.00 93.88 178 ALA A C 1
ATOM 1430 O O . ALA A 1 178 ? -10.841 -4.978 22.652 1.00 93.88 178 ALA A O 1
ATOM 1431 N N . ASN A 1 179 ? -8.619 -4.647 22.680 1.00 94.25 179 ASN A N 1
ATOM 1432 C CA . ASN A 1 179 ? -8.327 -5.777 23.557 1.00 94.25 179 ASN A CA 1
ATOM 1433 C C . ASN A 1 179 ? -8.902 -5.595 24.967 1.00 94.25 179 ASN A C 1
ATOM 1435 O O . ASN A 1 179 ? -9.421 -6.556 25.535 1.00 94.25 179 ASN A O 1
ATOM 1439 N N . LEU A 1 180 ? -8.816 -4.392 25.543 1.00 92.56 180 LEU A N 1
ATOM 1440 C CA . LEU A 1 180 ? -9.391 -4.102 26.860 1.00 92.56 180 LEU A CA 1
ATOM 1441 C C . LEU A 1 180 ? -10.916 -4.231 26.843 1.00 92.56 180 LEU A C 1
ATOM 1443 O O . LEU A 1 180 ? -11.463 -4.986 27.644 1.00 92.56 180 LEU A O 1
ATOM 1447 N N . ALA A 1 181 ? -11.585 -3.597 25.880 1.00 92.19 181 ALA A N 1
ATOM 1448 C CA . ALA A 1 181 ? -13.035 -3.679 25.734 1.00 92.19 181 ALA A CA 1
ATOM 1449 C C . ALA A 1 181 ? -13.512 -5.125 25.506 1.00 92.19 181 ALA A C 1
ATOM 1451 O O . ALA A 1 181 ? -14.510 -5.555 26.087 1.00 92.19 181 ALA A O 1
ATOM 1452 N N . LEU A 1 182 ? -12.772 -5.913 24.714 1.00 93.31 182 LEU A N 1
ATOM 1453 C CA . LEU A 1 182 ? -13.070 -7.332 24.515 1.00 93.31 182 LEU A CA 1
ATOM 1454 C C . LEU A 1 182 ? -12.931 -8.134 25.818 1.00 93.31 182 LEU A C 1
ATOM 1456 O O . LEU A 1 182 ? -13.801 -8.945 26.132 1.00 93.31 182 LEU A O 1
ATOM 1460 N N . ARG A 1 183 ? -11.870 -7.896 26.600 1.00 93.31 183 ARG A N 1
ATOM 1461 C CA . ARG A 1 183 ? -11.667 -8.555 27.902 1.00 93.31 183 ARG A CA 1
ATOM 1462 C C . ARG A 1 183 ? -12.779 -8.216 28.892 1.00 93.31 183 ARG A C 1
ATOM 1464 O O . ARG A 1 183 ? -13.285 -9.122 29.550 1.00 93.31 183 ARG A O 1
ATOM 1471 N N . GLU A 1 184 ? -13.171 -6.948 28.985 1.00 91.50 184 GLU A N 1
ATOM 1472 C CA . GLU A 1 184 ? -14.273 -6.509 29.852 1.00 91.50 184 GLU A CA 1
ATOM 1473 C C . GLU A 1 184 ? -15.591 -7.179 29.464 1.00 91.50 184 GLU A C 1
ATOM 1475 O O . GLU A 1 184 ? -16.302 -7.690 30.330 1.00 91.50 184 GLU A O 1
ATOM 1480 N N . ARG A 1 185 ? -15.885 -7.249 28.162 1.00 90.94 185 ARG A N 1
ATOM 1481 C CA . ARG A 1 185 ? -17.093 -7.901 27.655 1.00 90.94 185 ARG A CA 1
ATOM 1482 C C . ARG A 1 185 ? -17.133 -9.391 27.988 1.00 90.94 185 ARG A C 1
ATOM 1484 O O . ARG A 1 185 ? -18.138 -9.860 28.511 1.00 90.94 185 ARG A O 1
ATOM 1491 N N . ILE A 1 186 ? -16.031 -10.111 27.775 1.00 94.38 186 ILE A N 1
ATOM 1492 C CA . ILE A 1 186 ? -15.921 -11.534 28.141 1.00 94.38 186 ILE A CA 1
ATOM 1493 C C . ILE A 1 186 ? -16.159 -11.727 29.648 1.00 94.38 186 ILE A C 1
ATOM 1495 O O . ILE A 1 186 ? -16.852 -12.656 30.058 1.00 94.38 186 ILE A O 1
ATOM 1499 N N . GLN A 1 187 ? -15.624 -10.839 30.493 1.00 93.19 187 GLN A N 1
ATOM 1500 C CA . GLN A 1 187 ? -15.833 -10.906 31.943 1.00 93.19 187 GLN A CA 1
ATOM 1501 C C . GLN A 1 187 ? -17.281 -10.607 32.356 1.00 93.19 187 GLN A C 1
ATOM 1503 O O . GLN A 1 187 ? -17.780 -11.222 33.297 1.00 93.19 187 GLN A O 1
ATOM 1508 N N . GLN A 1 188 ? -17.958 -9.671 31.687 1.00 90.75 188 GLN A N 1
ATOM 1509 C CA . GLN A 1 188 ? -19.376 -9.377 31.925 1.00 90.75 188 GLN A CA 1
ATOM 1510 C C . GLN A 1 188 ? -20.273 -10.552 31.510 1.00 90.75 188 GLN A C 1
ATOM 1512 O O . GLN A 1 188 ? -21.181 -10.932 32.251 1.00 90.75 188 GLN A O 1
ATOM 1517 N N . GLU A 1 189 ? -19.990 -11.172 30.363 1.00 92.62 189 GLU A N 1
ATOM 1518 C CA . GLU A 1 189 ? -20.700 -12.362 29.883 1.00 92.62 189 GLU A CA 1
ATOM 1519 C C . GLU A 1 189 ? -20.500 -13.551 30.841 1.00 92.62 189 GLU A C 1
ATOM 1521 O O . GLU A 1 189 ? -21.471 -14.188 31.237 1.00 92.62 189 GLU A O 1
ATOM 1526 N N . ALA A 1 190 ? -19.279 -13.785 31.333 1.00 91.19 190 ALA A N 1
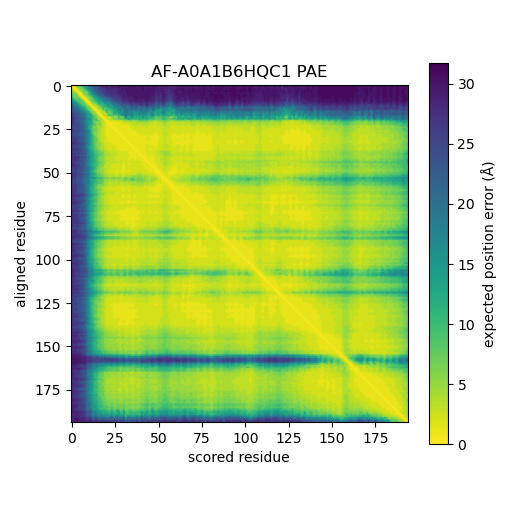ATOM 1527 C CA . ALA A 1 190 ? -19.016 -14.842 32.314 1.00 91.19 190 ALA A CA 1
ATOM 1528 C C . ALA A 1 190 ? -19.743 -14.621 33.656 1.00 91.19 190 ALA A C 1
ATOM 1530 O O . ALA A 1 190 ? -20.239 -15.572 34.253 1.00 91.19 190 ALA A O 1
ATOM 1531 N N . LYS A 1 191 ? -19.837 -13.369 34.126 1.00 87.62 191 LYS A N 1
ATOM 1532 C CA . LYS A 1 191 ? -20.542 -13.014 35.374 1.00 87.62 191 LYS A CA 1
ATOM 1533 C C . LYS A 1 191 ? -22.066 -13.076 35.266 1.00 87.62 191 LYS A C 1
ATOM 1535 O O . LYS A 1 191 ? -22.721 -13.129 36.294 1.00 87.62 191 LYS A O 1
ATOM 1540 N N . SER A 1 192 ? -22.625 -13.000 34.060 1.00 79.50 192 SER A N 1
ATOM 1541 C CA . SER A 1 192 ? -24.078 -13.074 33.835 1.00 79.50 192 SER A CA 1
ATOM 1542 C C . SER A 1 192 ? -24.582 -14.499 33.587 1.00 79.50 192 SER A C 1
ATOM 1544 O O . SER A 1 192 ? -25.790 -14.720 33.591 1.00 79.50 192 SER A O 1
ATOM 1546 N N . GLN A 1 193 ? -23.673 -15.457 33.382 1.00 68.81 193 GLN A N 1
ATOM 1547 C CA . GLN A 1 193 ? -23.974 -16.881 33.194 1.00 68.81 193 GLN A CA 1
ATOM 1548 C C . GLN A 1 193 ? -23.757 -17.739 34.455 1.00 68.81 193 GLN A C 1
ATOM 1550 O O . GLN A 1 193 ? -24.071 -18.929 34.425 1.00 68.81 193 GLN A O 1
ATOM 1555 N N . GLY A 1 194 ? -23.211 -17.163 35.530 1.00 53.94 194 GLY A N 1
ATOM 1556 C CA . GLY A 1 194 ? -23.050 -17.802 36.843 1.00 53.94 194 GLY A CA 1
ATOM 1557 C C . GLY A 1 194 ? -23.990 -17.201 37.872 1.00 53.94 194 GLY A C 1
ATOM 1558 O O . GLY A 1 194 ? -24.434 -17.966 38.753 1.00 53.94 194 GLY A O 1
#

Mean predicted aligned error: 7.78 Å